Protein AF-0000000080778387 (afdb_homodimer)

Sequence (194 aa):
MKGVSMNTVRKNITLPENQNAVIERFVRNKGISFSEFLRIAAIEKIEREEKKELLEFLQENCEYVAEDEQKYFDNLGIDFSDTSDMKELDVDDVIQGMKGVSMNTVRKNITLPENQNAVIERFVRNKGISFSEFLRIAAIEKIEREEKKELLEFLQENCEYVAEDEQKYFDNLGIDFSDTSDMKELDVDDVIQG

Organism: Finegoldia magna (strain ATCC 29328 / DSM 20472 / WAL 2508) (NCBI:txid334413)

pLDDT: mean 78.4, std 20.72, range [31.89, 98.38]

Secondary structure (DSSP, 8-state):
-------EEEEEEEEEHHHHHHHHHHHHHHT--HHHHHHHHHHHHHHHHHHHHHHHHHHHHHHHHHHHHHHHHHHTT--TT-TTS-----HHHHHH-/-------EEEEEEEEEHHHHHHHHHHHHHHT--HHHHHHHHHHHHHHHHHHHHHHHHHHHHHHHHHHHHHHHHHHTT--TT-TTS-----HHHHHH-

Foldseek 3Di:
DPPPPPDDDDDDDDDDPVVVVVLVVVCVVVVHDSVVVVVVVVVVVVVVVVVVVVVVVVVVVVVVVVVVVVVVVVVVVPPCVVVVPVPPCDPVVVVVD/DPPPPPDDDDDDDDDDPVVVVVLVVVCVVVVHDSVVVVVVVVVVVVVVVVVVVVVVVVVVVVVVVVVVVVVVVVVVVPPCVVVVPVDPCDPVVVVVD

Structure (mmCIF, N/CA/C/O backbone):
data_AF-0000000080778387-model_v1
#
loop_
_entity.id
_entity.type
_entity.pdbx_description
1 polymer 'CopG family transcriptional regulator'
#
loop_
_atom_site.group_PDB
_atom_site.id
_atom_site.type_symbol
_atom_site.label_atom_id
_atom_site.label_alt_id
_atom_site.label_comp_id
_atom_site.label_asym_id
_atom_site.label_entity_id
_atom_site.label_seq_id
_atom_site.pdbx_PDB_ins_code
_atom_site.Cartn_x
_atom_site.Cartn_y
_atom_site.Cartn_z
_atom_site.occupancy
_atom_site.B_iso_or_equiv
_atom_site.auth_seq_id
_atom_site.auth_comp_id
_atom_site.auth_asym_id
_atom_site.auth_atom_id
_atom_site.pdbx_PDB_model_num
ATOM 1 N N . MET A 1 1 ? 26.672 -4.133 -23.156 1 31.89 1 MET A N 1
ATOM 2 C CA . MET A 1 1 ? 25.766 -4.152 -22 1 31.89 1 MET A CA 1
ATOM 3 C C . MET A 1 1 ? 24.766 -5.293 -22.109 1 31.89 1 MET A C 1
ATOM 5 O O . MET A 1 1 ? 23.938 -5.309 -23.016 1 31.89 1 MET A O 1
ATOM 9 N N . LYS A 1 2 ? 25.172 -6.582 -21.984 1 39.34 2 LYS A N 1
ATOM 10 C CA . LYS A 1 2 ? 24.438 -7.828 -22.172 1 39.34 2 LYS A CA 1
ATOM 11 C C . LYS A 1 2 ? 23.078 -7.77 -21.484 1 39.34 2 LYS A C 1
ATOM 13 O O . LYS A 1 2 ? 22.953 -7.219 -20.391 1 39.34 2 LYS A O 1
ATOM 18 N N . GLY A 1 3 ? 22.016 -7.652 -22.188 1 41.5 3 GLY A N 1
ATOM 19 C CA . GLY A 1 3 ? 20.656 -7.547 -21.688 1 41.5 3 GLY A CA 1
ATOM 20 C C . GLY A 1 3 ? 20.391 -8.453 -20.484 1 41.5 3 GLY A C 1
ATOM 21 O O . GLY A 1 3 ? 20.516 -9.672 -20.594 1 41.5 3 GLY A O 1
ATOM 22 N N . VAL A 1 4 ? 20.844 -8.234 -19.312 1 49.41 4 VAL A N 1
ATOM 23 C CA . VAL A 1 4 ? 20.719 -9.094 -18.141 1 49.41 4 VAL A CA 1
ATOM 24 C C . VAL A 1 4 ? 19.344 -9.75 -18.125 1 49.41 4 VAL A C 1
ATOM 26 O O . VAL A 1 4 ? 18.312 -9.07 -18.125 1 49.41 4 VAL A O 1
ATOM 29 N N . SER A 1 5 ? 19.172 -10.727 -18.875 1 53.97 5 SER A N 1
ATOM 30 C CA . SER A 1 5 ? 17.969 -11.562 -18.938 1 53.97 5 SER A CA 1
ATOM 31 C C . SER A 1 5 ? 17.344 -11.734 -17.562 1 53.97 5 SER A C 1
ATOM 33 O O . SER A 1 5 ? 18.016 -12.195 -16.625 1 53.97 5 SER A O 1
ATOM 35 N N . MET A 1 6 ? 16.531 -10.828 -17.141 1 67.19 6 MET A N 1
ATOM 36 C CA . MET A 1 6 ? 15.969 -10.914 -15.797 1 67.19 6 MET A CA 1
ATOM 37 C C . MET A 1 6 ? 15.312 -12.273 -15.57 1 67.19 6 MET A C 1
ATOM 39 O O . MET A 1 6 ? 14.375 -12.648 -16.281 1 67.19 6 MET A O 1
ATOM 43 N N . ASN A 1 7 ? 16.062 -13.25 -15.047 1 89.06 7 ASN A N 1
ATOM 44 C CA . ASN A 1 7 ? 15.516 -14.555 -14.68 1 89.06 7 ASN A CA 1
ATOM 45 C C . ASN A 1 7 ? 14.188 -14.414 -13.938 1 89.06 7 ASN A C 1
ATOM 47 O O . ASN A 1 7 ? 13.992 -13.469 -13.172 1 89.06 7 ASN A O 1
ATOM 51 N N . THR A 1 8 ? 13.203 -15.164 -14.484 1 93.25 8 THR A N 1
ATOM 52 C CA . THR A 1 8 ? 11.891 -15.148 -13.859 1 93.25 8 THR A CA 1
ATOM 53 C C . THR A 1 8 ? 11.602 -16.484 -13.172 1 93.25 8 THR A C 1
ATOM 55 O O . THR A 1 8 ? 12.258 -17.484 -13.453 1 93.25 8 THR A O 1
ATOM 58 N N . VAL A 1 9 ? 10.766 -16.438 -12.195 1 95.69 9 VAL A N 1
ATOM 59 C CA . VAL A 1 9 ? 10.289 -17.609 -11.484 1 95.69 9 VAL A CA 1
ATOM 60 C C . VAL A 1 9 ? 8.766 -17.688 -11.547 1 95.69 9 VAL A C 1
ATOM 62 O O . VAL A 1 9 ? 8.094 -16.641 -11.508 1 95.69 9 VAL A O 1
ATOM 65 N N . ARG A 1 10 ? 8.281 -18.875 -11.719 1 95.44 10 ARG A N 1
ATOM 66 C CA . ARG A 1 10 ? 6.84 -19.109 -11.695 1 95.44 10 ARG A CA 1
ATOM 67 C C . ARG A 1 10 ? 6.387 -19.594 -10.32 1 95.44 10 ARG A C 1
ATOM 69 O O . ARG A 1 10 ? 7.066 -20.391 -9.68 1 95.44 10 ARG A O 1
ATOM 76 N N . LYS A 1 11 ? 5.289 -19.016 -9.812 1 95.12 11 LYS A N 1
ATOM 77 C CA . LYS A 1 11 ? 4.707 -19.391 -8.523 1 95.12 11 LYS A CA 1
ATOM 78 C C . LYS A 1 11 ? 3.215 -19.672 -8.656 1 95.12 11 LYS A C 1
ATOM 80 O O . LYS A 1 11 ? 2.514 -19.016 -9.43 1 95.12 11 LYS A O 1
ATOM 85 N N . ASN A 1 12 ? 2.824 -20.703 -7.914 1 95.38 12 ASN A N 1
ATOM 86 C CA . ASN A 1 12 ? 1.396 -20.984 -7.777 1 95.38 12 ASN A CA 1
ATOM 87 C C . ASN A 1 12 ? 0.834 -20.391 -6.488 1 95.38 12 ASN A C 1
ATOM 89 O O . ASN A 1 12 ? 1.38 -20.625 -5.406 1 95.38 12 ASN A O 1
ATOM 93 N N . ILE A 1 13 ? -0.235 -19.625 -6.664 1 96.25 13 ILE A N 1
ATOM 94 C CA . ILE A 1 13 ? -0.841 -19.031 -5.477 1 96.25 13 ILE A CA 1
ATOM 95 C C . ILE A 1 13 ? -2.322 -19.406 -5.414 1 96.25 13 ILE A C 1
ATOM 97 O O . ILE A 1 13 ? -2.926 -19.75 -6.434 1 96.25 13 ILE A O 1
ATOM 101 N N . THR A 1 14 ? -2.828 -19.406 -4.238 1 95.94 14 THR A N 1
ATOM 102 C CA . THR A 1 14 ? -4.242 -19.656 -3.982 1 95.94 14 THR A CA 1
ATOM 103 C C . THR A 1 14 ? -4.902 -18.453 -3.328 1 95.94 14 THR A C 1
ATOM 105 O O . THR A 1 14 ? -4.375 -17.891 -2.363 1 95.94 14 THR A O 1
ATOM 108 N N . LEU A 1 15 ? -6.031 -18.047 -3.902 1 95.25 15 LEU A N 1
ATOM 109 C CA . LEU A 1 15 ? -6.777 -16.891 -3.414 1 95.25 15 LEU A CA 1
ATOM 110 C C . LEU A 1 15 ? -8.258 -17.219 -3.252 1 95.25 15 LEU A C 1
ATOM 112 O O . LEU A 1 15 ? -8.797 -18.031 -4.008 1 95.25 15 LEU A O 1
ATOM 116 N N . PRO A 1 16 ? -8.891 -16.656 -2.236 1 94.88 16 PRO A N 1
ATOM 117 C CA . PRO A 1 16 ? -10.352 -16.734 -2.236 1 94.88 16 PRO A CA 1
ATOM 118 C C . PRO A 1 16 ? -10.969 -16.172 -3.52 1 94.88 16 PRO A C 1
ATOM 120 O O . PRO A 1 16 ? -10.508 -15.164 -4.043 1 94.88 16 PRO A O 1
ATOM 123 N N . GLU A 1 17 ? -12.008 -16.828 -4.008 1 95.56 17 GLU A N 1
ATOM 124 C CA . GLU A 1 17 ? -12.633 -16.484 -5.285 1 95.56 17 GLU A CA 1
ATOM 125 C C . GLU A 1 17 ? -13.086 -15.023 -5.305 1 95.56 17 GLU A C 1
ATOM 127 O O . GLU A 1 17 ? -12.938 -14.336 -6.32 1 95.56 17 GLU A O 1
ATOM 132 N N . ASN A 1 18 ? -13.656 -14.578 -4.289 1 94.38 18 ASN A N 1
ATOM 133 C CA . ASN A 1 18 ? -14.18 -13.211 -4.238 1 94.38 18 ASN A CA 1
ATOM 134 C C . ASN A 1 18 ? -13.055 -12.188 -4.332 1 94.38 18 ASN A C 1
ATOM 136 O O . ASN A 1 18 ? -13.203 -11.156 -4.996 1 94.38 18 ASN A O 1
ATOM 140 N N . GLN A 1 19 ? -11.961 -12.453 -3.736 1 95.94 19 GLN A N 1
ATOM 141 C CA . GLN A 1 19 ? -10.836 -11.516 -3.787 1 95.94 19 GLN A CA 1
ATOM 142 C C . GLN A 1 19 ? -10.117 -11.594 -5.133 1 95.94 19 GLN A C 1
ATOM 144 O O . GLN A 1 19 ? -9.656 -10.578 -5.656 1 95.94 19 GLN A O 1
ATOM 149 N N . ASN A 1 20 ? -10.031 -12.797 -5.605 1 96.81 20 ASN A N 1
ATOM 150 C CA . ASN A 1 20 ? -9.523 -12.938 -6.965 1 96.81 20 ASN A CA 1
ATOM 151 C C . ASN A 1 20 ? -10.32 -12.094 -7.953 1 96.81 20 ASN A C 1
ATOM 153 O O . ASN A 1 20 ? -9.742 -11.422 -8.812 1 96.81 20 ASN A O 1
ATOM 157 N N . ALA A 1 21 ? -11.656 -12.156 -7.816 1 97 21 ALA A N 1
ATOM 158 C CA . ALA A 1 21 ? -12.531 -11.398 -8.711 1 97 21 ALA A CA 1
ATOM 159 C C . ALA A 1 21 ? -12.266 -9.906 -8.609 1 97 21 ALA A C 1
ATOM 161 O O . ALA A 1 21 ? -12.25 -9.195 -9.617 1 97 21 ALA A O 1
ATOM 162 N N . VAL A 1 22 ? -12.086 -9.414 -7.477 1 97.44 22 VAL A N 1
ATOM 163 C CA . VAL A 1 22 ? -11.812 -8 -7.238 1 97.44 22 VAL A CA 1
ATOM 164 C C . VAL A 1 22 ? -10.5 -7.609 -7.918 1 97.44 22 VAL A C 1
ATOM 166 O O . VAL A 1 22 ? -10.438 -6.59 -8.609 1 97.44 22 VAL A O 1
ATOM 169 N N . ILE A 1 23 ? -9.461 -8.414 -7.77 1 98.25 23 ILE A N 1
ATOM 170 C CA . ILE A 1 23 ? -8.148 -8.117 -8.328 1 98.25 23 ILE A CA 1
ATOM 171 C C . ILE A 1 23 ? -8.211 -8.172 -9.852 1 98.25 23 ILE A C 1
ATOM 173 O O . ILE A 1 23 ? -7.688 -7.285 -10.531 1 98.25 23 ILE A O 1
ATOM 177 N N . GLU A 1 24 ? -8.922 -9.18 -10.312 1 97.75 24 GLU A N 1
ATOM 178 C CA . GLU A 1 24 ? -9.047 -9.32 -11.758 1 97.75 24 GLU A CA 1
ATOM 179 C C . GLU A 1 24 ? -9.766 -8.117 -12.367 1 97.75 24 GLU A C 1
ATOM 181 O O . GLU A 1 24 ? -9.359 -7.621 -13.422 1 97.75 24 GLU A O 1
ATOM 186 N N . ARG A 1 25 ? -10.828 -7.703 -11.781 1 97.81 25 ARG A N 1
ATOM 187 C CA . ARG A 1 25 ? -11.555 -6.539 -12.273 1 97.81 25 ARG A CA 1
ATOM 188 C C . ARG A 1 25 ? -10.68 -5.297 -12.273 1 97.81 25 ARG A C 1
ATOM 190 O O . ARG A 1 25 ? -10.695 -4.516 -13.227 1 97.81 25 ARG A O 1
ATOM 197 N N . PHE A 1 26 ? -9.992 -5.168 -11.211 1 97.75 26 PHE A N 1
ATOM 198 C CA . PHE A 1 26 ? -9.141 -3.996 -11.062 1 97.75 26 PHE A CA 1
ATOM 199 C C . PHE A 1 26 ? -8.078 -3.967 -12.156 1 97.75 26 PHE A C 1
ATOM 201 O O . PHE A 1 26 ? -7.895 -2.947 -12.82 1 97.75 26 PHE A O 1
ATOM 208 N N . VAL A 1 27 ? -7.375 -5.098 -12.359 1 97.56 27 VAL A N 1
ATOM 209 C CA . VAL A 1 27 ? -6.262 -5.121 -13.305 1 97.56 27 VAL A CA 1
ATOM 210 C C . VAL A 1 27 ? -6.793 -4.977 -14.734 1 97.56 27 VAL A C 1
ATOM 212 O O . VAL A 1 27 ? -6.133 -4.379 -15.586 1 97.56 27 VAL A O 1
ATOM 215 N N . ARG A 1 28 ? -7.992 -5.543 -14.953 1 97.69 28 ARG A N 1
ATOM 216 C CA . ARG A 1 28 ? -8.625 -5.387 -16.25 1 97.69 28 ARG A CA 1
ATOM 217 C C . ARG A 1 28 ? -8.906 -3.918 -16.562 1 97.69 28 ARG A C 1
ATOM 219 O O . ARG A 1 28 ? -8.648 -3.441 -17.656 1 97.69 28 ARG A O 1
ATOM 226 N N . ASN A 1 29 ? -9.398 -3.225 -15.594 1 96.31 29 ASN A N 1
ATOM 227 C CA . ASN A 1 29 ? -9.734 -1.812 -15.734 1 96.31 29 ASN A CA 1
ATOM 228 C C . ASN A 1 29 ? -8.484 -0.958 -15.93 1 96.31 29 ASN A C 1
ATOM 230 O O . ASN A 1 29 ? -8.516 0.04 -16.656 1 96.31 29 ASN A O 1
ATOM 234 N N . LYS A 1 30 ? -7.383 -1.382 -15.336 1 95.56 30 LYS A N 1
ATOM 235 C CA . LYS A 1 30 ? -6.145 -0.607 -15.367 1 95.56 30 LYS A CA 1
ATOM 236 C C . LYS A 1 30 ? -5.285 -0.989 -16.562 1 95.56 30 LYS A C 1
ATOM 238 O O . LYS A 1 30 ? -4.352 -0.267 -16.922 1 95.56 30 LYS A O 1
ATOM 243 N N . GLY A 1 31 ? -5.527 -2.164 -17.203 1 96.25 31 GLY A N 1
ATOM 244 C CA . GLY A 1 31 ? -4.754 -2.625 -18.344 1 96.25 31 GLY A CA 1
ATOM 245 C C . GLY A 1 31 ? -3.395 -3.182 -17.969 1 96.25 31 GLY A C 1
ATOM 246 O O . GLY A 1 31 ? -2.414 -2.994 -18.688 1 96.25 31 GLY A O 1
ATOM 247 N N . ILE A 1 32 ? -3.252 -3.703 -16.875 1 95.31 32 ILE A N 1
ATOM 248 C CA . ILE A 1 32 ? -2.018 -4.328 -16.406 1 95.31 32 ILE A CA 1
ATOM 249 C C . ILE A 1 32 ? -2.256 -5.812 -16.141 1 95.31 32 ILE A C 1
ATOM 251 O O . ILE A 1 32 ? -3.395 -6.238 -15.953 1 95.31 32 ILE A O 1
ATOM 255 N N . SER A 1 33 ? -1.264 -6.57 -16.188 1 96.88 33 SER A N 1
ATOM 256 C CA . SER A 1 33 ? -1.427 -8.008 -15.984 1 96.88 33 SER A CA 1
ATOM 257 C C . SER A 1 33 ? -1.594 -8.344 -14.508 1 96.88 33 SER A C 1
ATOM 259 O O . SER A 1 33 ? -1.137 -7.598 -13.641 1 96.88 33 SER A O 1
ATOM 261 N N . PHE A 1 34 ? -2.164 -9.32 -14.242 1 97.56 34 PHE A N 1
ATOM 262 C CA . PHE A 1 34 ? -2.402 -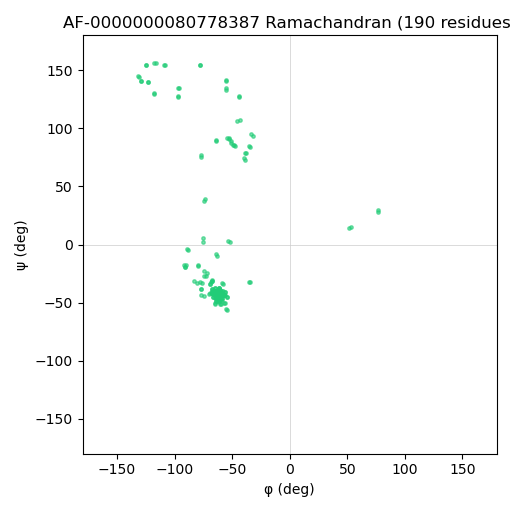9.836 -12.906 1 97.56 34 PHE A CA 1
ATOM 263 C C . PHE A 1 34 ? -1.088 -10.023 -12.156 1 97.56 34 PHE A C 1
ATOM 265 O O . PHE A 1 34 ? -0.93 -9.523 -11.039 1 97.56 34 PHE A O 1
ATOM 272 N N . SER A 1 35 ? -0.107 -10.68 -12.727 1 96.25 35 SER A N 1
ATOM 273 C CA . SER A 1 35 ? 1.195 -10.953 -12.125 1 96.25 35 SER A CA 1
ATOM 274 C C . SER A 1 35 ? 1.947 -9.664 -11.82 1 96.25 35 SER A C 1
ATOM 276 O O . SER A 1 35 ? 2.557 -9.539 -10.758 1 96.25 35 SER A O 1
ATOM 278 N N . GLU A 1 36 ? 1.898 -8.797 -12.781 1 96.06 36 GLU A N 1
ATOM 279 C CA . GLU A 1 36 ? 2.572 -7.516 -12.609 1 96.06 36 GLU A CA 1
ATOM 280 C C . GLU A 1 36 ? 1.968 -6.73 -11.453 1 96.06 36 GLU A C 1
ATOM 282 O O . GLU A 1 36 ? 2.693 -6.152 -10.641 1 96.06 36 GLU A O 1
ATOM 287 N N . PHE A 1 37 ? 0.646 -6.656 -11.344 1 98.06 37 PHE A N 1
ATOM 288 C CA . PHE A 1 37 ? -0.026 -5.922 -10.281 1 98.06 37 PHE A CA 1
ATOM 289 C C . PHE A 1 37 ? 0.336 -6.496 -8.914 1 98.06 37 PHE A C 1
ATOM 291 O O . PHE A 1 37 ? 0.65 -5.75 -7.984 1 98.06 37 PHE A O 1
ATOM 298 N N . LEU A 1 38 ? 0.243 -7.844 -8.812 1 98.38 38 LEU A N 1
ATOM 299 C CA . LEU A 1 38 ? 0.572 -8.469 -7.535 1 98.38 38 LEU A CA 1
ATOM 300 C C . LEU A 1 38 ? 2.004 -8.148 -7.121 1 98.38 38 LEU A C 1
ATOM 302 O O . LEU A 1 38 ? 2.264 -7.855 -5.953 1 98.38 38 LEU A O 1
ATOM 306 N N . ARG A 1 39 ? 2.928 -8.227 -8.086 1 96.75 39 ARG A N 1
ATOM 307 C CA . ARG A 1 39 ? 4.332 -7.93 -7.82 1 96.75 39 ARG A CA 1
ATOM 308 C C . ARG A 1 39 ? 4.5 -6.5 -7.312 1 96.75 39 ARG A C 1
ATOM 310 O O . ARG A 1 39 ? 5.137 -6.27 -6.285 1 96.75 39 ARG A O 1
ATOM 317 N N . ILE A 1 40 ? 3.887 -5.586 -7.988 1 96.94 40 ILE A N 1
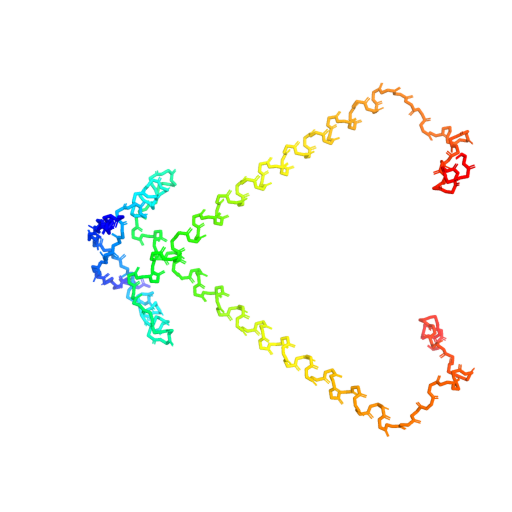ATOM 318 C CA . ILE A 1 40 ? 3.998 -4.176 -7.641 1 96.94 40 ILE A CA 1
ATOM 319 C C . ILE A 1 40 ? 3.393 -3.932 -6.262 1 96.94 40 ILE A C 1
ATOM 321 O O . ILE A 1 40 ? 3.998 -3.26 -5.422 1 96.94 40 ILE A O 1
ATOM 325 N N . ALA A 1 41 ? 2.193 -4.465 -6.074 1 98.12 41 ALA A N 1
ATOM 326 C CA . ALA A 1 41 ? 1.51 -4.297 -4.793 1 98.12 41 ALA A CA 1
ATOM 327 C C . ALA A 1 41 ? 2.359 -4.832 -3.643 1 98.12 41 ALA A C 1
ATOM 329 O O . ALA A 1 41 ? 2.48 -4.184 -2.6 1 98.12 41 ALA A O 1
ATOM 330 N N . ALA A 1 42 ? 2.932 -5.953 -3.865 1 98.31 42 ALA A N 1
ATOM 331 C CA . ALA A 1 42 ? 3.744 -6.598 -2.838 1 98.31 42 ALA A CA 1
ATOM 332 C C . ALA A 1 42 ? 4.98 -5.766 -2.514 1 98.31 42 ALA A C 1
ATOM 334 O O . ALA A 1 42 ? 5.27 -5.5 -1.344 1 98.31 42 ALA A O 1
ATOM 335 N N . ILE A 1 43 ? 5.719 -5.367 -3.52 1 97.94 43 ILE A N 1
ATOM 336 C CA . ILE A 1 43 ? 6.957 -4.617 -3.33 1 97.94 43 ILE A CA 1
ATOM 337 C C . ILE A 1 43 ? 6.656 -3.283 -2.654 1 97.94 43 ILE A C 1
ATOM 339 O O . ILE A 1 43 ? 7.359 -2.875 -1.729 1 97.94 43 ILE A O 1
ATOM 343 N N . GLU A 1 44 ? 5.598 -2.676 -3.104 1 96.81 44 GLU A N 1
ATOM 344 C CA . GLU A 1 44 ? 5.211 -1.406 -2.494 1 96.81 44 GLU A CA 1
ATOM 345 C C . GLU A 1 44 ? 4.863 -1.584 -1.021 1 96.81 44 GLU A C 1
ATOM 347 O O . GLU A 1 44 ? 5.195 -0.734 -0.191 1 96.81 44 GLU A O 1
ATOM 352 N N . LYS A 1 45 ? 4.105 -2.623 -0.729 1 98 45 LYS A N 1
ATOM 353 C CA . LYS A 1 45 ? 3.746 -2.873 0.664 1 98 45 LYS A CA 1
ATOM 354 C C . LYS A 1 45 ? 4.988 -3.104 1.519 1 98 45 LYS A C 1
ATOM 356 O O . LYS A 1 45 ? 5.082 -2.598 2.639 1 98 45 LYS A O 1
ATOM 361 N N . ILE A 1 46 ? 5.914 -3.836 0.989 1 97.88 46 ILE A N 1
ATOM 362 C CA . ILE A 1 46 ? 7.156 -4.094 1.712 1 97.88 46 ILE A CA 1
ATOM 363 C C . ILE A 1 46 ? 7.871 -2.775 1.997 1 97.88 46 ILE A C 1
ATOM 365 O O . ILE A 1 46 ? 8.281 -2.518 3.131 1 97.88 46 ILE A O 1
ATOM 369 N N . GLU A 1 47 ? 8.055 -1.962 0.992 1 96 47 GLU A N 1
ATOM 370 C CA . GLU A 1 47 ? 8.719 -0.673 1.14 1 96 47 GLU A CA 1
ATOM 371 C C . GLU A 1 47 ? 8.023 0.195 2.182 1 96 47 GLU A C 1
ATOM 373 O O . GLU A 1 47 ? 8.68 0.842 3 1 96 47 GLU A O 1
ATOM 378 N N . ARG A 1 48 ? 6.699 0.143 2.145 1 95.25 48 ARG A N 1
ATOM 379 C CA . ARG A 1 48 ? 5.922 0.934 3.094 1 95.25 48 ARG A CA 1
ATOM 380 C C . ARG A 1 48 ? 6.121 0.43 4.52 1 95.25 48 ARG A C 1
ATOM 382 O O . ARG A 1 48 ? 6.273 1.225 5.449 1 95.25 48 ARG A O 1
ATOM 389 N N . GLU A 1 49 ? 6.059 -0.848 4.656 1 94.44 49 GLU A N 1
ATOM 390 C CA . GLU A 1 49 ? 6.242 -1.426 5.984 1 94.44 49 GLU A CA 1
ATOM 391 C C . GLU A 1 49 ? 7.633 -1.126 6.531 1 94.44 49 GLU A C 1
ATOM 393 O O . GLU A 1 49 ? 7.793 -0.838 7.719 1 94.44 49 GLU A O 1
ATOM 398 N N . GLU A 1 50 ? 8.609 -1.19 5.707 1 92.62 50 GLU A N 1
ATOM 399 C CA . GLU A 1 50 ? 9.977 -0.894 6.125 1 92.62 50 GLU A CA 1
ATOM 400 C C . GLU A 1 50 ? 10.125 0.569 6.535 1 92.62 50 GLU A C 1
ATOM 402 O O . GLU A 1 50 ? 10.773 0.876 7.531 1 92.62 50 GLU A O 1
ATOM 407 N N . LYS A 1 51 ? 9.516 1.382 5.793 1 91.62 51 LYS A N 1
ATOM 408 C CA . LYS A 1 51 ? 9.539 2.805 6.117 1 91.62 51 LYS A CA 1
ATOM 409 C C . LYS A 1 51 ? 8.836 3.078 7.445 1 91.62 51 LYS A C 1
ATOM 411 O O . LYS A 1 51 ? 9.305 3.885 8.25 1 91.62 51 LYS A O 1
ATOM 416 N N . LYS A 1 52 ? 7.73 2.502 7.578 1 91.88 52 LYS A N 1
ATOM 417 C CA . LYS A 1 52 ? 6.984 2.66 8.82 1 91.88 52 LYS A CA 1
ATOM 418 C C . LYS A 1 52 ? 7.801 2.186 10.016 1 91.88 52 LYS A C 1
ATOM 420 O O . LYS A 1 52 ? 7.824 2.842 11.062 1 91.88 52 LYS A O 1
ATOM 425 N N . GLU A 1 53 ? 8.398 1.043 9.867 1 89.56 53 GLU A N 1
ATOM 426 C CA . GLU A 1 53 ? 9.234 0.504 10.938 1 89.56 53 GLU A CA 1
ATOM 427 C C . GLU A 1 53 ? 10.391 1.447 11.266 1 89.56 53 GLU A C 1
ATOM 429 O O . GLU A 1 53 ? 10.719 1.654 12.43 1 89.56 53 GLU A O 1
ATOM 434 N N . LEU A 1 54 ? 10.961 1.997 10.219 1 90.44 54 LEU A N 1
ATOM 435 C CA . LEU A 1 54 ? 12.047 2.955 10.414 1 90.44 54 LEU A CA 1
ATOM 436 C C . LEU A 1 54 ? 11.547 4.203 11.133 1 90.44 54 LEU A C 1
ATOM 438 O O . LEU A 1 54 ? 12.203 4.699 12.055 1 90.44 54 LEU A O 1
ATOM 442 N N . LEU A 1 55 ? 10.461 4.656 10.742 1 87.94 55 LEU A N 1
ATOM 443 C CA . LEU A 1 55 ? 9.867 5.836 11.367 1 87.94 55 LEU A CA 1
ATOM 444 C C . LEU A 1 55 ? 9.555 5.578 12.836 1 87.94 55 LEU A C 1
ATOM 446 O O . LEU A 1 55 ? 9.82 6.426 13.688 1 87.94 55 LEU A O 1
ATOM 450 N N . GLU A 1 56 ? 8.938 4.457 13.055 1 87.38 56 GLU A N 1
ATOM 451 C CA . GLU A 1 56 ? 8.641 4.078 14.43 1 87.38 56 GLU A CA 1
ATOM 452 C C . GLU A 1 56 ? 9.914 4 15.273 1 87.38 56 GLU A C 1
ATOM 454 O O . GLU A 1 56 ? 9.938 4.469 16.406 1 87.38 56 GLU A O 1
ATOM 459 N N . PHE A 1 57 ? 10.945 3.488 14.711 1 88.5 57 PHE A N 1
ATOM 460 C CA . PHE A 1 57 ? 12.234 3.402 15.383 1 88.5 57 PHE A CA 1
ATOM 461 C C . PHE A 1 57 ? 12.781 4.793 15.688 1 88.5 57 PHE A C 1
ATOM 463 O O . PHE A 1 57 ? 13.25 5.047 16.797 1 88.5 57 PHE A O 1
ATOM 470 N N . LEU A 1 58 ? 12.719 5.633 14.75 1 88.69 58 LEU A N 1
ATOM 471 C CA . LEU A 1 58 ? 13.211 6.996 14.906 1 88.69 58 LEU A CA 1
ATOM 472 C C . LEU A 1 58 ? 12.398 7.754 15.945 1 88.69 58 LEU A C 1
ATOM 474 O O . LEU A 1 58 ? 12.953 8.461 16.797 1 88.69 58 LEU A O 1
ATOM 478 N N . GLN A 1 59 ? 11.07 7.586 15.836 1 85.56 59 GLN A N 1
ATOM 479 C CA . GLN A 1 59 ? 10.188 8.266 16.781 1 85.56 59 GLN A CA 1
ATOM 480 C C . GLN A 1 59 ? 10.422 7.77 18.203 1 85.56 59 GLN A C 1
ATOM 482 O O . GLN A 1 59 ? 10.469 8.57 19.141 1 85.56 59 GLN A O 1
ATOM 487 N N . GLU A 1 60 ? 10.602 6.57 18.375 1 84.12 60 GLU A N 1
ATOM 488 C CA . GLU A 1 60 ? 10.859 5.988 19.688 1 84.12 60 GLU A CA 1
ATOM 489 C C . GLU A 1 60 ? 12.195 6.461 20.25 1 84.12 60 GLU A C 1
ATOM 491 O O . GLU A 1 60 ? 12.305 6.758 21.438 1 84.12 60 GLU A O 1
ATOM 496 N N . ASN A 1 61 ? 13.148 6.535 19.422 1 82.62 61 ASN A N 1
ATOM 497 C CA . ASN A 1 61 ? 14.484 6.93 19.875 1 82.62 61 ASN A CA 1
ATOM 498 C C . ASN A 1 61 ? 14.578 8.438 20.094 1 82.62 61 ASN A C 1
ATOM 500 O O . ASN A 1 61 ? 15.273 8.891 21 1 82.62 61 ASN A O 1
ATOM 504 N N . CYS A 1 62 ? 13.852 9.109 19.312 1 77.62 62 CYS A N 1
ATOM 505 C CA . CYS A 1 62 ? 13.805 10.555 19.516 1 77.62 62 CYS A CA 1
ATOM 506 C C . CYS A 1 62 ? 13.055 10.898 20.797 1 77.62 62 CYS A C 1
ATOM 508 O O . CYS A 1 62 ? 13.461 11.797 21.531 1 77.62 62 CYS A O 1
ATOM 510 N N . GLU A 1 63 ? 12 10.281 21.062 1 71.81 63 GLU A N 1
ATOM 511 C CA . GLU A 1 63 ? 11.266 10.469 22.312 1 71.81 63 GLU A CA 1
ATOM 512 C C . GLU A 1 63 ? 12.109 10.094 23.516 1 71.81 63 GLU A C 1
ATOM 514 O O . GLU A 1 63 ? 12.109 10.805 24.531 1 71.81 63 GLU A O 1
ATOM 519 N N . TYR A 1 64 ? 12.859 9.078 23.328 1 77.88 64 TYR A N 1
ATOM 520 C CA . TYR A 1 64 ? 13.742 8.633 24.391 1 77.88 64 TYR A CA 1
ATOM 521 C C . TYR A 1 64 ? 14.828 9.672 24.672 1 77.88 64 TYR A C 1
ATOM 523 O O . TYR A 1 64 ? 15.109 9.992 25.828 1 77.88 64 TYR A O 1
ATOM 531 N N . VAL A 1 65 ? 15.289 10.211 23.656 1 75.62 65 VAL A N 1
ATOM 532 C CA . VAL A 1 65 ? 16.312 11.234 23.781 1 75.62 65 VAL A CA 1
ATOM 533 C C . VAL A 1 65 ? 15.727 12.484 24.438 1 75.62 65 VAL A C 1
ATOM 535 O O . VAL A 1 65 ? 16.328 13.062 25.344 1 75.62 65 VAL A O 1
ATOM 538 N N . ALA A 1 66 ? 14.547 12.805 24.109 1 71.94 66 ALA A N 1
ATOM 539 C CA . ALA A 1 66 ? 13.875 13.977 24.672 1 71.94 66 ALA A CA 1
ATOM 540 C C . ALA A 1 66 ? 13.594 13.781 26.172 1 71.94 66 ALA A C 1
ATOM 542 O O . ALA A 1 66 ? 13.812 14.695 26.969 1 71.94 66 ALA A O 1
ATOM 543 N N . GLU A 1 67 ? 13.172 12.609 26.531 1 73.94 67 GLU A N 1
ATOM 544 C CA . GLU A 1 67 ? 12.906 12.312 27.938 1 73.94 67 GLU A CA 1
ATOM 545 C C . GLU A 1 67 ? 14.188 12.312 28.75 1 73.94 67 GLU A C 1
ATOM 547 O O . GLU A 1 67 ? 14.211 12.828 29.875 1 73.94 67 GLU A O 1
ATOM 552 N N . ASP A 1 68 ? 15.141 11.789 28.156 1 73.12 68 ASP A N 1
ATOM 553 C CA . ASP A 1 68 ? 16.438 11.75 28.844 1 73.12 68 ASP A CA 1
ATOM 554 C C . ASP A 1 68 ? 17.016 13.156 29 1 73.12 68 ASP A C 1
ATOM 556 O O . ASP A 1 68 ? 17.594 13.484 30.031 1 73.12 68 ASP A O 1
ATOM 560 N N . GLU A 1 69 ? 16.844 13.922 27.938 1 68.94 69 GLU A N 1
ATOM 561 C CA . GLU A 1 69 ? 17.297 15.312 28 1 68.94 69 GLU A CA 1
ATOM 562 C C . GLU A 1 69 ? 16.5 16.094 29.047 1 68.94 69 GLU A C 1
ATOM 564 O O . GLU A 1 69 ? 17.078 16.875 29.828 1 68.94 69 GLU A O 1
ATOM 569 N N . GLN A 1 70 ? 15.227 15.867 29.141 1 67.31 70 GLN A N 1
ATOM 570 C CA . GLN A 1 70 ? 14.391 16.547 30.125 1 67.31 70 GLN A CA 1
ATOM 571 C C . GLN A 1 70 ? 14.766 16.125 31.547 1 67.31 70 GLN A C 1
ATOM 573 O O . GLN A 1 70 ? 14.828 16.969 32.438 1 67.31 70 GLN A O 1
ATOM 578 N N . LYS A 1 71 ? 15.016 14.922 31.812 1 71.56 71 LYS A N 1
ATOM 579 C CA . LYS A 1 71 ? 15.461 14.422 33.125 1 71.56 71 LYS A CA 1
ATOM 580 C C . LYS A 1 71 ? 16.797 15.055 33.5 1 71.56 71 LYS A C 1
ATOM 582 O O . LYS A 1 71 ? 17.016 15.383 34.688 1 71.56 71 LYS A O 1
ATOM 587 N N . TYR A 1 72 ? 17.656 15.203 32.531 1 74.88 72 TYR A N 1
ATOM 588 C CA . TYR A 1 72 ? 18.938 15.867 32.75 1 74.88 72 TYR A CA 1
ATOM 589 C C . TYR A 1 72 ? 18.719 17.312 33.219 1 74.88 72 TYR A C 1
ATOM 591 O O . TYR A 1 72 ? 19.312 17.734 34.188 1 74.88 72 TYR A O 1
ATOM 599 N N . PHE A 1 73 ? 17.781 18.031 32.719 1 67.5 73 PHE A N 1
ATOM 600 C CA . PHE A 1 73 ? 17.469 19.422 33.062 1 67.5 73 PHE A CA 1
ATOM 601 C C . PHE A 1 73 ? 16.781 19.5 34.406 1 67.5 73 PHE A C 1
ATOM 603 O O . PHE A 1 73 ? 17.078 20.375 35.219 1 67.5 73 PHE A O 1
ATOM 610 N N . ASP A 1 74 ? 15.875 18.672 34.625 1 70.75 74 ASP A N 1
ATOM 611 C CA . ASP A 1 74 ? 15.195 18.625 35.906 1 70.75 74 ASP A CA 1
ATOM 612 C C . ASP A 1 74 ? 16.188 18.359 37.031 1 70.75 74 ASP A C 1
ATOM 614 O O . ASP A 1 74 ? 16.031 18.906 38.125 1 70.75 74 ASP A O 1
ATOM 618 N N . ASN A 1 75 ? 17.156 17.641 36.75 1 76.75 75 ASN A N 1
ATOM 619 C CA . ASN A 1 75 ? 18.172 17.297 37.75 1 76.75 75 ASN A CA 1
ATOM 620 C C . ASN A 1 75 ? 19.172 18.438 37.938 1 76.75 75 ASN A C 1
ATOM 622 O O . ASN A 1 75 ? 19.859 18.5 38.938 1 76.75 75 ASN A O 1
ATOM 626 N N . LEU A 1 76 ? 19.172 19.297 36.938 1 66.31 76 LEU A N 1
ATOM 627 C CA . LEU A 1 76 ? 20.047 20.453 37.094 1 66.31 76 LEU A CA 1
ATOM 628 C C . LEU A 1 76 ? 19.453 21.453 38.062 1 66.31 76 LEU A C 1
ATOM 630 O O . LEU A 1 76 ? 20.172 22.344 38.562 1 66.31 76 LEU A O 1
ATOM 634 N N . GLY A 1 77 ? 18.297 21.234 38.781 1 60.66 77 GLY A N 1
ATOM 635 C CA . GLY A 1 77 ? 17.719 22.078 39.812 1 60.66 77 GLY A CA 1
ATOM 636 C C . GLY A 1 77 ? 17.562 23.531 39.375 1 60.66 77 GLY A C 1
ATOM 637 O O . GLY A 1 77 ? 17.688 24.453 40.188 1 60.66 77 GLY A O 1
ATOM 638 N N . ILE A 1 78 ? 17.656 23.812 38.188 1 55.28 78 ILE A N 1
ATOM 639 C CA . ILE A 1 78 ? 17.5 25.203 37.781 1 55.28 78 ILE A CA 1
ATOM 640 C C . ILE A 1 78 ? 16.078 25.688 38.094 1 55.28 78 ILE A C 1
ATOM 642 O O . ILE A 1 78 ? 15.109 25.031 37.688 1 55.28 78 ILE A O 1
ATOM 646 N N . ASP A 1 79 ? 15.781 26.203 39.188 1 53.19 79 ASP A N 1
ATOM 647 C CA . ASP A 1 79 ? 14.539 26.859 39.562 1 53.19 79 ASP A CA 1
ATOM 648 C C . ASP A 1 79 ? 14.109 27.875 38.5 1 53.19 79 ASP A C 1
ATOM 650 O O . ASP A 1 79 ? 14.711 28.953 38.406 1 53.19 79 ASP A O 1
ATOM 654 N N . PHE A 1 80 ? 13.445 27.422 37.562 1 51.38 80 PHE A N 1
ATOM 655 C CA . PHE A 1 80 ? 12.938 28.328 36.531 1 51.38 80 PHE A CA 1
ATOM 656 C C . PHE A 1 80 ? 11.945 29.312 37.125 1 51.38 80 PHE A C 1
ATOM 658 O O . PHE A 1 80 ? 11.438 30.188 36.438 1 51.38 80 PHE A O 1
ATOM 665 N N . SER A 1 81 ? 11.531 29.188 38.312 1 52.62 81 SER A N 1
ATOM 666 C CA . SER A 1 81 ? 10.672 30.172 38.969 1 52.62 81 SER A CA 1
ATOM 667 C C . SER A 1 81 ? 11.367 31.516 39.094 1 52.62 81 SER A C 1
ATOM 669 O O . SER A 1 81 ? 10.711 32.562 39.281 1 52.62 81 SER A O 1
ATOM 671 N N . ASP A 1 82 ? 12.547 31.438 39.375 1 48.78 82 ASP A N 1
ATOM 672 C CA . ASP A 1 82 ? 13.195 32.75 39.406 1 48.78 82 ASP A CA 1
ATOM 673 C C . ASP A 1 82 ? 13.398 33.281 38 1 48.78 82 ASP A C 1
ATOM 675 O O . ASP A 1 82 ? 14.477 33.125 37.406 1 48.78 82 ASP A O 1
ATOM 679 N N . THR A 1 83 ? 12.453 33.062 37.188 1 48.66 83 THR A N 1
ATOM 680 C CA . THR A 1 83 ? 12.359 33.625 35.875 1 48.66 83 THR A CA 1
ATOM 681 C C . THR A 1 83 ? 12.477 35.156 35.938 1 48.66 83 THR A C 1
ATOM 683 O O . THR A 1 83 ? 12.266 35.844 34.938 1 48.66 83 THR A O 1
ATOM 686 N N . SER A 1 84 ? 12.688 35.656 37.094 1 48.5 84 SER A N 1
ATOM 687 C CA . SER A 1 84 ? 12.844 37.094 37.156 1 48.5 84 SER A CA 1
ATOM 688 C C . SER A 1 84 ? 13.953 37.562 36.219 1 48.5 84 SER A C 1
ATOM 690 O O . SER A 1 84 ? 13.82 38.625 35.594 1 48.5 84 SER A O 1
ATOM 692 N N . ASP A 1 85 ? 15.211 36.938 36.438 1 45.53 85 ASP A N 1
ATOM 693 C CA . ASP A 1 85 ? 16.297 37.469 35.625 1 45.53 85 ASP A CA 1
ATOM 694 C C . ASP A 1 85 ? 16.391 36.75 34.312 1 45.53 85 ASP A C 1
ATOM 696 O O . ASP A 1 85 ? 17.375 36.906 33.562 1 45.53 85 ASP A O 1
ATOM 700 N N . MET A 1 86 ? 15.641 35.75 34.062 1 48.03 86 MET A N 1
ATOM 701 C CA . MET A 1 86 ? 15.758 35.062 32.75 1 48.03 86 MET A CA 1
ATOM 702 C C . MET A 1 86 ? 15.07 35.875 31.672 1 48.03 86 MET A C 1
ATOM 704 O O . MET A 1 86 ? 13.836 35.906 31.594 1 48.03 86 MET A O 1
ATOM 708 N N . LYS A 1 87 ? 15.664 36.875 31.297 1 42.72 87 LYS A N 1
ATOM 709 C CA . LYS A 1 87 ? 15.258 37.656 30.125 1 42.72 87 LYS A CA 1
ATOM 710 C C . LYS A 1 87 ? 15.07 36.781 28.906 1 42.72 87 LYS A C 1
ATOM 712 O O . LYS A 1 87 ? 15.945 35.969 28.578 1 42.72 87 LYS A O 1
ATOM 717 N N . GLU A 1 88 ? 13.938 36.281 28.703 1 44.41 88 GLU A N 1
ATOM 718 C CA . GLU A 1 88 ? 13.672 35.656 27.406 1 44.41 88 GLU A CA 1
ATOM 719 C C . GLU A 1 88 ? 14.445 36.344 26.297 1 44.41 88 GLU A C 1
ATOM 721 O O . GLU A 1 88 ? 14.367 37.562 26.141 1 44.41 88 GLU A O 1
ATOM 726 N N . LEU A 1 89 ? 15.539 35.875 26 1 42.38 89 LEU A N 1
ATOM 727 C CA . LEU A 1 89 ? 16.188 36.406 24.812 1 42.38 89 LEU A CA 1
ATOM 728 C C . LEU A 1 89 ? 15.227 36.469 23.641 1 42.38 89 LEU A C 1
ATOM 730 O O . LEU A 1 89 ? 14.648 35.438 23.266 1 42.38 89 LEU A O 1
ATOM 734 N N . ASP A 1 90 ? 14.5 37.562 23.625 1 37.91 90 ASP A N 1
ATOM 735 C CA . ASP A 1 90 ? 13.703 37.781 22.422 1 37.91 90 ASP A CA 1
ATOM 736 C C . ASP A 1 90 ? 14.586 37.75 21.172 1 37.91 90 ASP A C 1
ATOM 738 O O . ASP A 1 90 ? 15.773 38.062 21.25 1 37.91 90 ASP A O 1
ATOM 742 N N . VAL A 1 91 ? 14.094 37.031 20.266 1 50.69 91 VAL A N 1
ATOM 743 C CA . VAL A 1 91 ? 14.766 37 18.969 1 50.69 91 VAL A CA 1
ATOM 744 C C . VAL A 1 91 ? 15.352 38.375 18.641 1 50.69 91 VAL A C 1
ATOM 746 O O . VAL A 1 91 ? 16.438 38.469 18.062 1 50.69 91 VAL A O 1
ATOM 749 N N . ASP A 1 92 ? 14.648 39.281 19.125 1 48.62 92 ASP A N 1
ATOM 750 C CA . ASP A 1 92 ? 15.125 40.625 18.828 1 48.62 92 ASP A CA 1
ATOM 751 C C . ASP A 1 92 ? 16.453 40.906 19.531 1 48.62 92 ASP A C 1
ATOM 753 O O . ASP A 1 92 ? 17.297 41.656 19.031 1 48.62 92 ASP A O 1
ATOM 757 N N . ASP A 1 93 ? 16.594 40.344 20.547 1 50.22 93 ASP A N 1
ATOM 758 C CA . ASP A 1 93 ? 17.812 40.594 21.312 1 50.22 93 ASP A CA 1
ATOM 759 C C . ASP A 1 93 ? 19.016 39.906 20.672 1 50.22 93 ASP A C 1
ATOM 761 O O . ASP A 1 93 ? 20.156 40.375 20.828 1 50.22 93 ASP A O 1
ATOM 765 N N . VAL A 1 94 ? 18.75 38.938 19.938 1 50.56 94 VAL A N 1
ATOM 766 C CA . VAL A 1 94 ? 19.828 38.281 19.219 1 50.56 94 VAL A CA 1
ATOM 767 C C . VAL A 1 94 ? 20.141 39.031 17.938 1 50.56 94 VAL A C 1
ATOM 769 O O . VAL A 1 94 ? 21.297 39.062 17.5 1 50.56 94 VAL A O 1
ATOM 772 N N . ILE A 1 95 ? 19.172 39.625 17.375 1 48 95 ILE A N 1
ATOM 773 C CA . ILE A 1 95 ? 19.438 40.406 16.172 1 48 95 ILE A CA 1
ATOM 774 C C . ILE A 1 95 ? 20.141 41.719 16.547 1 48 95 ILE A C 1
ATOM 776 O O . ILE A 1 95 ? 20.906 42.25 15.758 1 48 95 ILE A O 1
ATOM 780 N N . GLN A 1 96 ? 19.891 42.125 17.703 1 46.78 96 GLN A N 1
ATOM 781 C CA . GLN A 1 96 ? 20.438 43.438 17.984 1 46.78 96 GLN A CA 1
ATOM 782 C C . GLN A 1 96 ? 21.844 43.312 18.578 1 46.78 96 GLN A C 1
ATOM 784 O O . GLN A 1 96 ? 22.562 44.312 18.688 1 46.78 96 GLN A O 1
ATOM 789 N N . GLY A 1 97 ? 22.125 42.188 19.062 1 42.34 97 GLY A N 1
ATOM 790 C CA . GLY A 1 97 ? 23.469 42.188 19.609 1 42.34 97 GLY A CA 1
ATOM 791 C C . GLY A 1 97 ? 24.516 41.812 18.578 1 42.34 97 GLY A C 1
ATOM 792 O O . GLY A 1 97 ? 24.188 41.219 17.531 1 42.34 97 GLY A O 1
ATOM 793 N N . MET B 1 1 ? -25.391 -21.875 10.609 1 32.72 1 MET B N 1
ATOM 794 C CA . MET B 1 1 ? -24.578 -20.953 9.82 1 32.72 1 MET B CA 1
ATOM 795 C C . MET B 1 1 ? -23.531 -21.703 8.992 1 32.72 1 MET B C 1
ATOM 797 O O . MET B 1 1 ? -22.672 -22.375 9.547 1 32.72 1 MET B O 1
ATOM 801 N N . LYS B 1 2 ? -23.938 -22.453 7.93 1 39.19 2 LYS B N 1
ATOM 802 C CA . LYS B 1 2 ? -23.156 -23.328 7.074 1 39.19 2 LYS B CA 1
ATOM 803 C C . LYS B 1 2 ? -21.828 -22.688 6.695 1 39.19 2 LYS B C 1
ATOM 805 O O . LYS B 1 2 ? -21.75 -21.484 6.473 1 39.19 2 LYS B O 1
ATOM 810 N N . GLY B 1 3 ? -20.75 -23.125 7.215 1 41.5 3 GLY B N 1
ATOM 811 C CA . GLY B 1 3 ? -19.406 -22.594 6.992 1 41.5 3 GLY B CA 1
ATOM 812 C C . GLY B 1 3 ? -19.156 -22.203 5.555 1 41.5 3 GLY B C 1
ATOM 813 O O . GLY B 1 3 ? -19.25 -23.031 4.645 1 41.5 3 GLY B O 1
ATOM 814 N N . VAL B 1 4 ? -19.641 -21.156 4.992 1 48.97 4 VAL B N 1
ATOM 815 C CA . VAL B 1 4 ? -19.531 -20.75 3.596 1 48.97 4 VAL B CA 1
ATOM 816 C C . VAL B 1 4 ? -18.141 -21.078 3.076 1 48.97 4 VAL B C 1
ATOM 818 O O . VAL B 1 4 ? -17.125 -20.609 3.621 1 48.97 4 VAL B O 1
ATOM 821 N N . SER B 1 5 ? -17.891 -22.266 2.76 1 53.94 5 SER B N 1
ATOM 822 C CA . SER B 1 5 ? -16.672 -22.766 2.148 1 53.94 5 SER B CA 1
ATOM 823 C C . SER B 1 5 ? -16.062 -21.766 1.183 1 53.94 5 SER B C 1
ATOM 825 O O . SER B 1 5 ? -16.734 -21.328 0.235 1 53.94 5 SER B O 1
ATOM 827 N N . MET B 1 6 ? -15.297 -20.828 1.656 1 66.94 6 MET B N 1
ATOM 828 C CA . MET B 1 6 ? -14.766 -19.797 0.773 1 66.94 6 MET B CA 1
ATOM 829 C C . MET B 1 6 ? -14.055 -20.422 -0.425 1 66.94 6 MET B C 1
ATOM 831 O O . MET B 1 6 ? -13.078 -21.156 -0.261 1 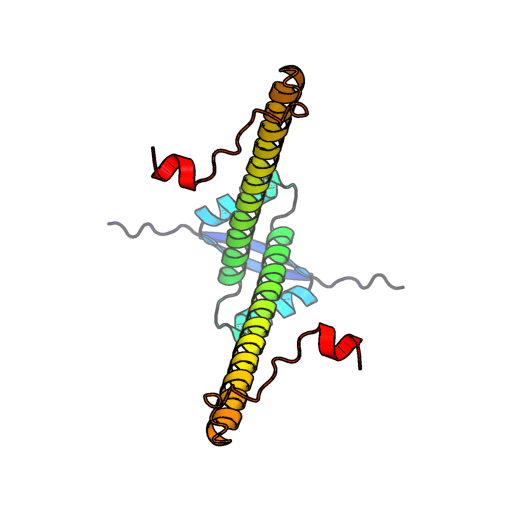66.94 6 MET B O 1
ATOM 835 N N . ASN B 1 7 ? -14.781 -20.656 -1.526 1 88.94 7 ASN B N 1
ATOM 836 C CA . ASN B 1 7 ? -14.188 -21.141 -2.77 1 88.94 7 ASN B CA 1
ATOM 837 C C . ASN B 1 7 ? -12.891 -20.406 -3.096 1 88.94 7 ASN B C 1
ATOM 839 O O . ASN B 1 7 ? -12.758 -19.203 -2.814 1 88.94 7 ASN B O 1
ATOM 843 N N . THR B 1 8 ? -11.859 -21.25 -3.311 1 93.25 8 THR B N 1
ATOM 844 C CA . THR B 1 8 ? -10.562 -20.688 -3.66 1 93.25 8 THR B CA 1
ATOM 845 C C . THR B 1 8 ? -10.234 -20.953 -5.125 1 93.25 8 THR B C 1
ATOM 847 O O . THR B 1 8 ? -10.844 -21.828 -5.754 1 93.25 8 THR B O 1
ATOM 850 N N . VAL B 1 9 ? -9.43 -20.125 -5.68 1 95.69 9 VAL B N 1
ATOM 851 C CA . VAL B 1 9 ? -8.914 -20.281 -7.035 1 95.69 9 VAL B CA 1
ATOM 852 C C . VAL B 1 9 ? -7.391 -20.297 -7.02 1 95.69 9 VAL B C 1
ATOM 854 O O . VAL B 1 9 ? -6.766 -19.594 -6.227 1 95.69 9 VAL B O 1
ATOM 857 N N . ARG B 1 10 ? -6.848 -21.156 -7.82 1 95.62 10 ARG B N 1
ATOM 858 C CA . ARG B 1 10 ? -5.398 -21.219 -7.988 1 95.62 10 ARG B CA 1
ATOM 859 C C . ARG B 1 10 ? -4.953 -20.422 -9.211 1 95.62 10 ARG B C 1
ATOM 861 O O . ARG B 1 10 ? -5.605 -20.453 -10.25 1 95.62 10 ARG B O 1
ATOM 868 N N . LYS B 1 11 ? -3.893 -19.625 -9.062 1 95.25 11 LYS B N 1
ATOM 869 C CA . LYS B 1 11 ? -3.32 -18.828 -10.133 1 95.25 11 LYS B CA 1
ATOM 870 C C . LYS B 1 11 ? -1.814 -19.047 -10.242 1 95.25 11 LYS B C 1
ATOM 872 O O . LYS B 1 11 ? -1.127 -19.203 -9.234 1 95.25 11 LYS B O 1
ATOM 877 N N . ASN B 1 12 ? -1.386 -19.094 -11.508 1 95.38 12 ASN B N 1
ATOM 878 C CA . ASN B 1 12 ? 0.049 -19.094 -11.773 1 95.38 12 ASN B CA 1
ATOM 879 C C . ASN B 1 12 ? 0.554 -17.688 -12.094 1 95.38 12 ASN B C 1
ATOM 881 O O . ASN B 1 12 ? -0.005 -17.016 -12.961 1 95.38 12 ASN B O 1
ATOM 885 N N . ILE B 1 13 ? 1.589 -17.297 -11.367 1 96.25 13 ILE B N 1
ATOM 886 C CA . ILE B 1 13 ? 2.145 -15.977 -11.625 1 96.25 13 ILE B CA 1
ATOM 887 C C . ILE B 1 13 ? 3.637 -16.094 -11.922 1 96.25 13 ILE B C 1
ATOM 889 O O . ILE B 1 13 ? 4.277 -17.078 -11.539 1 96.25 13 ILE B O 1
ATOM 893 N N . THR B 1 14 ? 4.105 -15.141 -12.648 1 95.88 14 THR B N 1
ATOM 894 C CA . THR B 1 14 ? 5.523 -15.031 -12.977 1 95.88 14 THR B CA 1
ATOM 895 C C . THR B 1 14 ? 6.117 -13.742 -12.414 1 95.88 14 THR B C 1
ATOM 897 O O . THR B 1 14 ? 5.539 -12.664 -12.578 1 95.88 14 THR B O 1
ATOM 900 N N . LEU B 1 15 ? 7.25 -13.898 -11.727 1 95.19 15 LEU B N 1
ATOM 901 C CA . LEU B 1 15 ? 7.934 -12.766 -11.109 1 95.19 15 LEU B CA 1
ATOM 902 C C . LEU B 1 15 ? 9.422 -12.789 -11.438 1 95.19 15 LEU B C 1
ATOM 904 O O . LEU B 1 15 ? 10.016 -13.859 -11.586 1 95.19 15 LEU B O 1
ATOM 908 N N . PRO B 1 16 ? 10 -11.609 -11.609 1 94.75 16 PRO B N 1
ATOM 909 C CA . PRO B 1 16 ? 11.469 -11.602 -11.641 1 94.75 16 PRO B CA 1
ATOM 910 C C . PRO B 1 16 ? 12.086 -12.234 -10.391 1 94.75 16 PRO B C 1
ATOM 912 O O . PRO B 1 16 ? 11.586 -12.031 -9.281 1 94.75 16 PRO B O 1
ATOM 915 N N . GLU B 1 17 ? 13.156 -12.969 -10.57 1 95.56 17 GLU B N 1
ATOM 916 C CA . GLU B 1 17 ? 13.797 -13.727 -9.5 1 95.56 17 GLU B CA 1
ATOM 917 C C . GLU B 1 17 ? 14.188 -12.812 -8.336 1 95.56 17 GLU B C 1
ATOM 919 O O . GLU B 1 17 ? 14.039 -13.195 -7.172 1 95.56 17 GLU B O 1
ATOM 924 N N . ASN B 1 18 ? 14.711 -11.719 -8.617 1 94.44 18 ASN B N 1
ATOM 925 C CA . ASN B 1 18 ? 15.172 -10.805 -7.57 1 94.44 18 ASN B CA 1
ATOM 926 C C . ASN B 1 18 ? 14.008 -10.289 -6.727 1 94.44 18 ASN B C 1
ATOM 928 O O . ASN B 1 18 ? 14.133 -10.172 -5.504 1 94.44 18 ASN B O 1
ATOM 932 N N . GLN B 1 19 ? 12.906 -10.039 -7.328 1 95.94 19 GLN B N 1
ATOM 933 C CA . GLN B 1 19 ? 11.742 -9.555 -6.59 1 95.94 19 GLN B CA 1
ATOM 934 C C . GLN B 1 19 ? 11.062 -10.688 -5.828 1 95.94 19 GLN B C 1
ATOM 936 O O . GLN B 1 19 ? 10.57 -10.484 -4.715 1 95.94 19 GLN B O 1
ATOM 941 N N . ASN B 1 20 ? 11.047 -11.812 -6.484 1 96.88 20 ASN B N 1
ATOM 942 C CA . ASN B 1 20 ? 10.578 -12.992 -5.754 1 96.88 20 ASN B CA 1
ATOM 943 C C . ASN B 1 20 ? 11.359 -13.203 -4.465 1 96.88 20 ASN B C 1
ATOM 945 O O . ASN B 1 20 ? 10.773 -13.477 -3.416 1 96.88 20 ASN B O 1
ATOM 949 N N . ALA B 1 21 ? 12.688 -13.07 -4.559 1 97 21 ALA B N 1
ATOM 950 C CA . ALA B 1 21 ? 13.547 -13.266 -3.396 1 97 21 ALA B CA 1
ATOM 951 C C . ALA B 1 21 ? 13.219 -12.266 -2.293 1 97 21 ALA B C 1
ATOM 953 O O . ALA B 1 21 ? 13.195 -12.617 -1.112 1 97 21 ALA B O 1
ATOM 954 N N . VAL B 1 22 ? 13 -11.078 -2.623 1 97.38 22 VAL B N 1
ATOM 955 C CA . VAL B 1 22 ? 12.656 -10.031 -1.672 1 97.38 22 VAL B CA 1
ATOM 956 C C . VAL B 1 22 ? 11.344 -10.375 -0.968 1 97.38 22 VAL B C 1
ATOM 958 O O . VAL B 1 22 ? 11.25 -10.297 0.259 1 97.38 22 VAL B O 1
ATOM 961 N N . ILE B 1 23 ? 10.328 -10.805 -1.702 1 98.25 23 ILE B N 1
ATOM 962 C CA . ILE B 1 23 ? 9.016 -11.125 -1.151 1 98.25 23 ILE B CA 1
ATOM 963 C C . ILE B 1 23 ? 9.117 -12.344 -0.239 1 98.25 23 ILE B C 1
ATOM 965 O O . ILE B 1 23 ? 8.562 -12.352 0.865 1 98.25 23 ILE B O 1
ATOM 969 N N . GLU B 1 24 ? 9.883 -13.297 -0.738 1 97.75 24 GLU B N 1
ATOM 970 C CA . GLU B 1 24 ? 10.047 -14.516 0.05 1 97.75 24 GLU B CA 1
ATOM 971 C C . GLU B 1 24 ? 10.719 -14.219 1.388 1 97.75 24 GLU B C 1
ATOM 973 O O . GLU B 1 24 ? 10.312 -14.75 2.424 1 97.75 24 GLU B O 1
ATOM 978 N N . ARG B 1 25 ? 11.758 -13.445 1.379 1 97.81 25 ARG B N 1
ATOM 979 C CA . ARG B 1 25 ? 12.445 -13.078 2.611 1 97.81 25 ARG B CA 1
ATOM 980 C C . ARG B 1 25 ? 11.516 -12.344 3.562 1 97.81 25 ARG B C 1
ATOM 982 O O . ARG B 1 25 ? 11.508 -12.609 4.766 1 97.81 25 ARG B O 1
ATOM 989 N N . PHE B 1 26 ? 10.797 -11.469 2.988 1 97.81 26 PHE B N 1
ATOM 990 C CA . PHE B 1 26 ? 9.891 -10.664 3.795 1 97.81 26 PHE B CA 1
ATOM 991 C C . PHE B 1 26 ? 8.844 -11.539 4.473 1 97.81 26 PHE B C 1
ATOM 993 O O . PHE B 1 26 ? 8.633 -11.438 5.68 1 97.81 26 PHE B O 1
ATOM 1000 N N . VAL B 1 27 ? 8.195 -12.445 3.709 1 97.56 27 VAL B N 1
ATOM 1001 C CA . VAL B 1 27 ? 7.105 -13.25 4.254 1 97.56 27 VAL B CA 1
ATOM 1002 C C . VAL B 1 27 ? 7.656 -14.25 5.266 1 97.56 27 VAL B C 1
ATOM 1004 O O . VAL B 1 27 ? 6.988 -14.57 6.25 1 97.56 27 VAL B O 1
ATOM 1007 N N . ARG B 1 28 ? 8.883 -14.719 4.98 1 97.62 28 ARG B N 1
ATOM 1008 C CA . ARG B 1 28 ? 9.531 -15.617 5.93 1 97.62 28 ARG B CA 1
ATOM 1009 C C . ARG B 1 28 ? 9.758 -14.93 7.27 1 97.62 28 ARG B C 1
ATOM 1011 O O . ARG B 1 28 ? 9.5 -15.516 8.328 1 97.62 28 ARG B O 1
ATOM 1018 N N . ASN B 1 29 ? 10.195 -13.719 7.227 1 96.31 29 ASN B N 1
ATOM 1019 C CA . ASN B 1 29 ? 10.469 -12.938 8.43 1 96.31 29 ASN B CA 1
ATOM 1020 C C . ASN B 1 29 ? 9.188 -12.617 9.188 1 96.31 29 ASN B C 1
ATOM 1022 O O . ASN B 1 29 ? 9.188 -12.562 10.422 1 96.31 29 ASN B O 1
ATOM 1026 N N . LYS B 1 30 ? 8.094 -12.477 8.469 1 95.62 30 LYS B N 1
ATOM 1027 C CA . LYS B 1 30 ? 6.824 -12.07 9.07 1 95.62 30 LYS B CA 1
ATOM 1028 C C . LYS B 1 30 ? 6.004 -13.281 9.492 1 95.62 30 LYS B C 1
ATOM 1030 O O . LYS B 1 30 ? 5.043 -13.156 10.258 1 95.62 30 LYS B O 1
ATOM 1035 N N . GLY B 1 31 ? 6.316 -14.5 8.969 1 96.38 31 GLY B N 1
ATOM 1036 C CA . GLY B 1 31 ? 5.582 -15.719 9.297 1 96.38 31 GLY B CA 1
ATOM 1037 C C . GLY B 1 31 ? 4.246 -15.82 8.594 1 96.38 31 GLY B C 1
ATOM 1038 O O . GLY B 1 31 ? 3.273 -16.312 9.164 1 96.38 31 GLY B O 1
ATOM 1039 N N . ILE B 1 32 ? 4.094 -15.273 7.516 1 95.38 32 ILE B N 1
ATOM 1040 C CA . ILE B 1 32 ? 2.881 -15.352 6.711 1 95.38 32 ILE B CA 1
ATOM 1041 C C . ILE B 1 32 ? 3.182 -16.062 5.391 1 95.38 32 ILE B C 1
ATOM 1043 O O . ILE B 1 32 ? 4.336 -16.125 4.965 1 95.38 32 ILE B O 1
ATOM 1047 N N . SER B 1 33 ? 2.234 -16.609 4.801 1 96.88 33 SER B N 1
ATOM 1048 C CA . SER B 1 33 ? 2.457 -17.328 3.555 1 96.88 33 SER B CA 1
ATOM 1049 C C . SER B 1 33 ? 2.609 -16.375 2.377 1 96.88 33 SER B C 1
ATOM 1051 O O . SER B 1 33 ? 2.105 -15.25 2.416 1 96.88 33 SER B O 1
ATOM 1053 N N . PHE B 1 34 ? 3.221 -16.766 1.467 1 97.56 34 PHE B N 1
ATOM 1054 C CA . PHE B 1 34 ? 3.451 -16.016 0.23 1 97.56 34 PHE B CA 1
ATOM 1055 C C . PHE B 1 34 ? 2.131 -15.609 -0.407 1 97.56 34 PHE B C 1
ATOM 1057 O O . PHE B 1 34 ? 1.925 -14.43 -0.711 1 97.56 34 PHE B O 1
ATOM 1064 N N . SER B 1 35 ? 1.194 -16.516 -0.595 1 96.31 35 SER B N 1
ATOM 1065 C CA . SER B 1 35 ? -0.108 -16.281 -1.21 1 96.31 35 SER B CA 1
ATO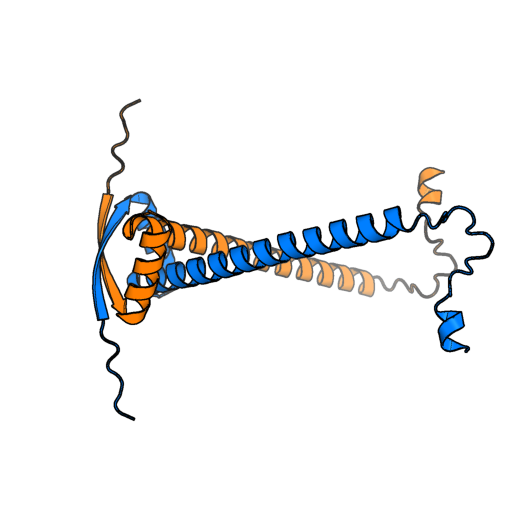M 1066 C C . SER B 1 35 ? -0.923 -15.266 -0.408 1 96.31 35 SER B C 1
ATOM 1068 O O . SER B 1 35 ? -1.563 -14.383 -0.981 1 96.31 35 SER B O 1
ATOM 1070 N N . GLU B 1 36 ? -0.893 -15.484 0.861 1 96.12 36 GLU B N 1
ATOM 1071 C CA . GLU B 1 36 ? -1.627 -14.578 1.741 1 96.12 36 GLU B CA 1
ATOM 1072 C C . GLU B 1 36 ? -1.08 -13.156 1.652 1 96.12 36 GLU B C 1
ATOM 1074 O O . GLU B 1 36 ? -1.847 -12.195 1.585 1 96.12 36 GLU B O 1
ATOM 1079 N N . PHE B 1 37 ? 0.24 -12.945 1.676 1 98.06 37 PHE B N 1
ATOM 1080 C CA . PHE B 1 37 ? 0.856 -11.633 1.603 1 98.06 37 PHE B CA 1
ATOM 1081 C C . PHE B 1 37 ? 0.491 -10.93 0.297 1 98.06 37 PHE B C 1
ATOM 1083 O O . PHE B 1 37 ? 0.126 -9.758 0.297 1 98.06 37 PHE B O 1
ATOM 1090 N N . LEU B 1 38 ? 0.622 -11.695 -0.814 1 98.38 38 LEU B N 1
ATOM 1091 C CA . LEU B 1 38 ? 0.293 -11.109 -2.107 1 98.38 38 LEU B CA 1
ATOM 1092 C C . LEU B 1 38 ? -1.16 -10.641 -2.139 1 98.38 38 LEU B C 1
ATOM 1094 O O . LEU B 1 38 ? -1.461 -9.562 -2.648 1 98.38 38 LEU B O 1
ATOM 1098 N N . ARG B 1 39 ? -2.049 -11.484 -1.634 1 96.81 39 ARG B N 1
ATOM 1099 C CA . ARG B 1 39 ? -3.469 -11.156 -1.59 1 96.81 39 ARG B CA 1
ATOM 1100 C C . ARG B 1 39 ? -3.711 -9.883 -0.79 1 96.81 39 ARG B C 1
ATOM 1102 O O . ARG B 1 39 ? -4.383 -8.961 -1.264 1 96.81 39 ARG B O 1
ATOM 1109 N N . ILE B 1 40 ? -3.129 -9.805 0.353 1 96.94 40 ILE B N 1
ATOM 1110 C CA . ILE B 1 40 ? -3.312 -8.664 1.243 1 96.94 40 ILE B CA 1
ATOM 1111 C C . ILE B 1 40 ? -2.75 -7.406 0.589 1 96.94 40 ILE B C 1
ATOM 1113 O O . ILE B 1 40 ? -3.4 -6.359 0.582 1 96.94 40 ILE B O 1
ATOM 1117 N N . ALA B 1 41 ? -1.522 -7.539 0.083 1 98.19 41 ALA B N 1
ATOM 1118 C CA . ALA B 1 41 ? -0.876 -6.402 -0.567 1 98.19 41 ALA B CA 1
ATOM 1119 C C . ALA B 1 41 ? -1.728 -5.871 -1.716 1 98.19 41 ALA B C 1
ATOM 1121 O O . ALA B 1 41 ? -1.899 -4.656 -1.861 1 98.19 41 ALA B O 1
ATOM 1122 N N . ALA B 1 42 ? -2.244 -6.77 -2.463 1 98.38 42 ALA B N 1
ATOM 1123 C CA . ALA B 1 42 ? -3.053 -6.402 -3.623 1 98.38 42 ALA B CA 1
ATOM 1124 C C . ALA B 1 42 ? -4.328 -5.684 -3.195 1 98.38 42 ALA B C 1
ATOM 1126 O O . ALA B 1 42 ? -4.656 -4.617 -3.717 1 98.38 42 ALA B O 1
ATOM 1127 N N . ILE B 1 43 ? -5.066 -6.262 -2.281 1 98 43 ILE B N 1
ATOM 1128 C CA . ILE B 1 43 ? -6.34 -5.707 -1.838 1 98 43 ILE B CA 1
ATOM 1129 C C . ILE B 1 43 ? -6.113 -4.336 -1.205 1 98 43 ILE B C 1
ATOM 1131 O O . ILE B 1 43 ? -6.855 -3.391 -1.476 1 98 43 ILE B O 1
ATOM 1135 N N . GLU B 1 44 ? -5.07 -4.262 -0.419 1 96.88 44 GLU B N 1
ATOM 1136 C CA . GLU B 1 44 ? -4.758 -2.98 0.207 1 96.88 44 GLU B CA 1
ATOM 1137 C C . GLU B 1 44 ? -4.434 -1.919 -0.839 1 96.88 44 GLU B C 1
ATOM 1139 O O . GLU B 1 44 ? -4.82 -0.757 -0.695 1 96.88 44 GLU B O 1
ATOM 1144 N N . LYS B 1 45 ? -3.637 -2.303 -1.818 1 98.06 45 LYS B N 1
ATOM 1145 C CA . LYS B 1 45 ? -3.299 -1.348 -2.869 1 98.06 45 LYS B CA 1
ATOM 1146 C C . LYS B 1 45 ? -4.547 -0.877 -3.607 1 98.06 45 LYS B C 1
ATOM 1148 O O . LYS B 1 45 ? -4.688 0.31 -3.91 1 98.06 45 LYS B O 1
ATOM 1153 N N . ILE B 1 46 ? -5.426 -1.79 -3.885 1 97.94 46 ILE B N 1
ATOM 1154 C CA . ILE B 1 46 ? -6.668 -1.438 -4.562 1 97.94 46 ILE B CA 1
ATOM 1155 C C . ILE B 1 46 ? -7.449 -0.431 -3.721 1 97.94 46 ILE B C 1
ATOM 1157 O O . ILE B 1 46 ? -7.898 0.597 -4.234 1 97.94 46 ILE B O 1
ATOM 1161 N N . GLU B 1 47 ? -7.648 -0.726 -2.469 1 96.12 47 GLU B N 1
ATOM 1162 C CA . GLU B 1 47 ? -8.375 0.16 -1.565 1 96.12 47 GLU B CA 1
ATOM 1163 C C . GLU B 1 47 ? -7.742 1.546 -1.519 1 96.12 47 GLU B C 1
ATOM 1165 O O . GLU B 1 47 ? -8.445 2.559 -1.535 1 96.12 47 GLU B O 1
ATOM 1170 N N . ARG B 1 48 ? -6.41 1.554 -1.504 1 95.25 48 ARG B N 1
ATOM 1171 C CA . ARG B 1 48 ? -5.691 2.822 -1.457 1 95.25 48 ARG B CA 1
ATOM 1172 C C . ARG B 1 48 ? -5.898 3.619 -2.74 1 95.25 48 ARG B C 1
ATOM 1174 O O . ARG B 1 48 ? -6.109 4.832 -2.695 1 95.25 48 ARG B O 1
ATOM 1181 N N . GLU B 1 49 ? -5.785 2.922 -3.826 1 94.31 49 GLU B N 1
ATOM 1182 C CA . GLU B 1 49 ? -5.973 3.596 -5.105 1 94.31 49 GLU B CA 1
ATOM 1183 C C . GLU B 1 49 ? -7.391 4.148 -5.234 1 94.31 49 GLU B C 1
ATOM 1185 O O . GLU B 1 49 ? -7.586 5.254 -5.754 1 94.31 49 GLU B O 1
ATOM 1190 N N . GLU B 1 50 ? -8.344 3.426 -4.805 1 92.88 50 GLU B N 1
ATOM 1191 C CA . GLU B 1 50 ? -9.734 3.875 -4.859 1 92.88 50 GLU B CA 1
ATOM 1192 C C . GLU B 1 50 ? -9.953 5.098 -3.971 1 92.88 50 GLU B C 1
ATOM 1194 O O . GLU B 1 50 ? -10.641 6.043 -4.363 1 92.88 50 GLU B O 1
ATOM 1199 N N . LYS B 1 51 ? -9.359 5.047 -2.865 1 91.75 51 LYS B N 1
ATOM 1200 C CA . LYS B 1 51 ? -9.453 6.184 -1.955 1 91.75 51 LYS B CA 1
ATOM 1201 C C . LYS B 1 51 ? -8.789 7.422 -2.549 1 91.75 51 LYS B C 1
ATOM 1203 O O . LYS B 1 51 ? -9.312 8.531 -2.428 1 91.75 51 LYS B O 1
ATOM 1208 N N . LYS B 1 52 ? -7.664 7.23 -3.061 1 91.81 52 LYS B N 1
ATOM 1209 C CA . LYS B 1 52 ? -6.949 8.336 -3.693 1 91.81 52 LYS B CA 1
ATOM 1210 C C . LYS B 1 52 ? -7.77 8.945 -4.828 1 91.81 52 LYS B C 1
ATOM 1212 O O . LYS B 1 52 ? -7.84 10.164 -4.965 1 91.81 52 LYS B O 1
ATOM 1217 N N . GLU B 1 53 ? -8.312 8.078 -5.637 1 89.75 53 GLU B N 1
ATOM 1218 C CA . GLU B 1 53 ? -9.148 8.547 -6.742 1 89.75 53 GLU B CA 1
ATOM 1219 C C . GLU B 1 53 ? -10.344 9.336 -6.234 1 89.75 53 GLU B C 1
ATOM 1221 O O . GLU B 1 53 ? -10.703 10.367 -6.805 1 89.75 53 GLU B O 1
ATOM 1226 N N . LEU B 1 54 ? -10.922 8.836 -5.176 1 90.62 54 LEU B N 1
ATOM 1227 C CA . LEU B 1 54 ? -12.055 9.531 -4.57 1 90.62 54 LEU B CA 1
ATOM 1228 C C . LEU B 1 54 ? -11.625 10.891 -4.023 1 90.62 54 LEU B C 1
ATOM 1230 O O . LEU B 1 54 ? -12.312 11.891 -4.227 1 90.62 54 LEU B O 1
ATOM 1234 N N . LEU B 1 55 ? -10.555 10.906 -3.4 1 88.19 55 LEU B N 1
ATOM 1235 C CA . LEU B 1 55 ? -10.031 12.148 -2.844 1 88.19 55 LEU B CA 1
ATOM 1236 C C . LEU B 1 55 ? -9.727 13.156 -3.951 1 88.19 55 LEU B C 1
ATOM 1238 O O . LEU B 1 55 ? -10.055 14.336 -3.828 1 88.19 55 LEU B O 1
ATOM 1242 N N . GLU B 1 56 ? -9.07 12.656 -4.945 1 87.75 56 GLU B N 1
ATOM 1243 C CA . GLU B 1 56 ? -8.773 13.516 -6.09 1 87.75 56 GLU B CA 1
ATOM 1244 C C . GLU B 1 56 ? -10.055 14.07 -6.707 1 87.75 56 GLU B C 1
ATOM 1246 O O . GLU B 1 56 ? -10.125 15.25 -7.047 1 87.75 56 GLU B O 1
ATOM 1251 N N . PHE B 1 57 ? -11.047 13.273 -6.781 1 88.94 57 PHE B N 1
ATOM 1252 C CA . PHE B 1 57 ? -12.344 13.688 -7.305 1 88.94 57 PHE B CA 1
ATOM 1253 C C . PHE B 1 57 ? -12.961 14.766 -6.422 1 88.94 57 PHE B C 1
ATOM 1255 O O . PHE B 1 57 ? -13.461 15.773 -6.922 1 88.94 57 PHE B O 1
ATOM 1262 N N . LEU B 1 58 ? -12.922 14.539 -5.191 1 88.88 58 LEU B N 1
ATOM 1263 C CA . LEU B 1 58 ? -13.484 15.484 -4.234 1 88.88 58 LEU B CA 1
ATOM 1264 C C . LEU B 1 58 ? -12.727 16.812 -4.266 1 88.88 58 LEU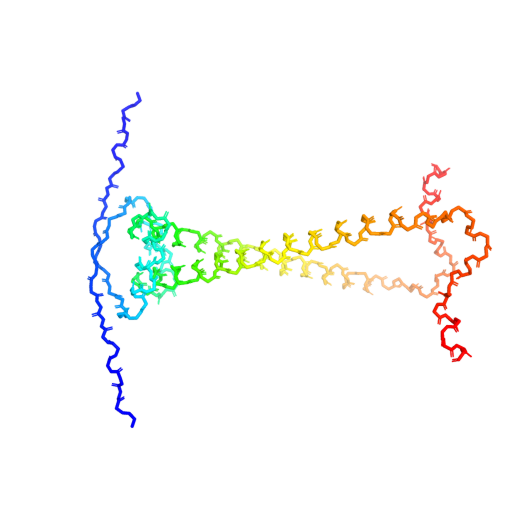 B C 1
ATOM 1266 O O . LEU B 1 58 ? -13.344 17.875 -4.262 1 88.88 58 LEU B O 1
ATOM 1270 N N . GLN B 1 59 ? -11.391 16.688 -4.273 1 85.69 59 GLN B N 1
ATOM 1271 C CA . GLN B 1 59 ? -10.562 17.891 -4.309 1 85.69 59 GLN B CA 1
ATOM 1272 C C . GLN B 1 59 ? -10.797 18.688 -5.586 1 85.69 59 GLN B C 1
ATOM 1274 O O . GLN B 1 59 ? -10.898 19.906 -5.547 1 85.69 59 GLN B O 1
ATOM 1279 N N . GLU B 1 60 ? -10.914 18.047 -6.66 1 84.62 60 GLU B N 1
ATOM 1280 C CA . GLU B 1 60 ? -11.172 18.703 -7.941 1 84.62 60 GLU B CA 1
ATOM 1281 C C . GLU B 1 60 ? -12.539 19.375 -7.957 1 84.62 60 GLU B C 1
ATOM 1283 O O . GLU B 1 60 ? -12.68 20.5 -8.469 1 84.62 60 GLU B O 1
ATOM 1288 N N . ASN B 1 61 ? -13.484 18.734 -7.418 1 82.75 61 ASN B N 1
ATOM 1289 C CA . ASN B 1 61 ? -14.836 19.266 -7.422 1 82.75 61 ASN B CA 1
ATOM 1290 C C . ASN B 1 61 ? -14.992 20.391 -6.398 1 82.75 61 ASN B C 1
ATOM 1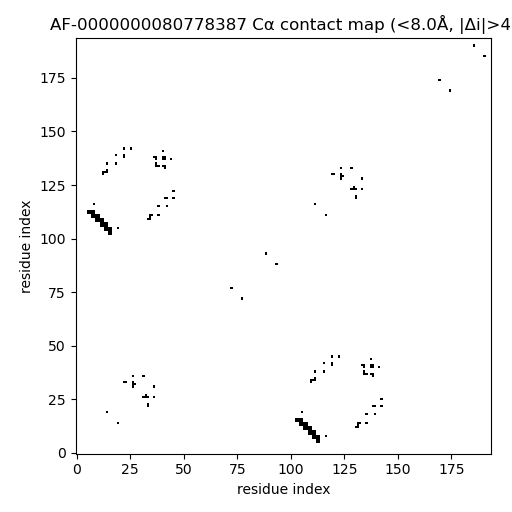292 O O . ASN B 1 61 ? -15.727 21.359 -6.641 1 82.75 61 ASN B O 1
ATOM 1296 N N . CYS B 1 62 ? -14.281 20.234 -5.359 1 78.62 62 CYS B N 1
ATOM 1297 C CA . CYS B 1 62 ? -14.297 21.312 -4.367 1 78.62 62 CYS B CA 1
ATOM 1298 C C . CYS B 1 62 ? -13.594 22.547 -4.895 1 78.62 62 CYS B C 1
ATOM 1300 O O . CYS B 1 62 ? -14.055 23.672 -4.676 1 78.62 62 CYS B O 1
ATOM 1302 N N . GLU B 1 63 ? -12.531 22.406 -5.531 1 73.12 63 GLU B N 1
ATOM 1303 C CA . GLU B 1 63 ? -11.828 23.516 -6.156 1 73.12 63 GLU B CA 1
ATOM 1304 C C . GLU B 1 63 ? -12.688 24.188 -7.227 1 73.12 63 GLU B C 1
ATOM 1306 O O . GLU B 1 63 ? -12.727 25.422 -7.312 1 73.12 63 GLU B O 1
ATOM 1311 N N . TYR B 1 64 ? -13.391 23.375 -7.906 1 79.31 64 TYR B N 1
ATOM 1312 C CA . TYR B 1 64 ? -14.281 23.891 -8.938 1 79.31 64 TYR B CA 1
ATOM 1313 C C . TYR B 1 64 ? -15.406 24.703 -8.32 1 79.31 64 TYR B C 1
ATOM 1315 O O . TYR B 1 64 ? -15.727 25.797 -8.805 1 79.31 64 TYR B O 1
ATOM 1323 N N . VAL B 1 65 ? -15.867 24.234 -7.289 1 77.62 65 VAL B N 1
ATOM 1324 C CA . VAL B 1 65 ? -16.938 24.938 -6.598 1 77.62 65 VAL B CA 1
ATOM 1325 C C . VAL B 1 65 ? -16.422 26.25 -6.02 1 77.62 65 VAL B C 1
ATOM 1327 O O . VAL B 1 65 ? -17.062 27.281 -6.152 1 77.62 65 VAL B O 1
ATOM 1330 N N . ALA B 1 66 ? -15.25 26.25 -5.535 1 72.69 66 ALA B N 1
ATOM 1331 C CA . ALA B 1 66 ? -14.641 27.453 -4.969 1 72.69 66 ALA B CA 1
ATOM 1332 C C . ALA B 1 66 ? -14.383 28.5 -6.051 1 72.69 66 ALA B C 1
ATOM 1334 O O . ALA B 1 66 ? -14.648 29.688 -5.848 1 72.69 66 ALA B O 1
ATOM 1335 N N . GLU B 1 67 ? -13.922 28.078 -7.176 1 74.81 67 GLU B N 1
ATOM 1336 C CA . GLU B 1 67 ? -13.672 28.984 -8.289 1 74.81 67 GLU B CA 1
ATOM 1337 C C . GLU B 1 67 ? -14.977 29.578 -8.82 1 74.81 67 GLU B C 1
ATOM 1339 O O . GLU B 1 67 ? -15.047 30.766 -9.125 1 74.81 67 GLU B O 1
ATOM 1344 N N . ASP B 1 68 ? -15.891 28.75 -8.898 1 73.88 68 ASP B N 1
ATOM 1345 C CA . ASP B 1 68 ? -17.188 29.203 -9.375 1 73.88 68 ASP B CA 1
ATOM 1346 C C . ASP B 1 68 ? -17.828 30.172 -8.391 1 73.88 68 ASP B C 1
ATOM 1348 O O . ASP B 1 68 ? -18.453 31.156 -8.797 1 73.88 68 ASP B O 1
ATOM 1352 N N . GLU B 1 69 ? -17.672 29.828 -7.117 1 69.69 69 GLU B N 1
ATOM 1353 C CA . GLU B 1 69 ? -18.188 30.734 -6.082 1 69.69 69 GLU B CA 1
ATOM 1354 C C . GLU B 1 69 ? -17.453 32.062 -6.109 1 69.69 69 GLU B C 1
ATOM 1356 O O . GLU B 1 69 ? -18.062 33.125 -6.008 1 69.69 69 GLU B O 1
ATOM 1361 N N . GLN B 1 70 ? -16.172 32.062 -6.301 1 67.62 70 GLN B N 1
ATOM 1362 C CA . GLN B 1 70 ? -15.375 33.281 -6.379 1 67.62 70 GLN B CA 1
ATOM 1363 C C . GLN B 1 70 ? -15.766 34.125 -7.598 1 67.62 70 GLN B C 1
ATOM 1365 O O . GLN B 1 70 ? -15.891 35.344 -7.508 1 67.62 70 GLN B O 1
ATOM 1370 N N . LYS B 1 71 ? -15.977 33.562 -8.727 1 72.88 71 LYS B N 1
ATOM 1371 C CA . LYS B 1 71 ? -16.438 34.25 -9.938 1 72.88 71 LYS B CA 1
ATOM 1372 C C . LYS B 1 71 ? -17.797 34.875 -9.719 1 72.88 71 LYS B C 1
ATOM 1374 O O . LYS B 1 71 ? -18.047 36 -10.195 1 72.88 71 LYS B O 1
ATOM 1379 N N . TYR B 1 72 ? -18.641 34.188 -9.016 1 75.94 72 TYR B N 1
ATOM 1380 C CA . TYR B 1 72 ? -19.953 34.719 -8.664 1 75.94 72 TYR B CA 1
ATOM 1381 C C . TYR B 1 72 ? -19.828 35.969 -7.82 1 75.94 72 TYR B C 1
ATOM 1383 O O . TYR B 1 72 ? -20.438 37 -8.125 1 75.94 72 TYR B O 1
ATOM 1391 N N . PHE B 1 73 ? -18.891 36.094 -6.91 1 67.5 73 PHE B N 1
ATOM 1392 C CA . PHE B 1 73 ? -18.672 37.25 -6.039 1 67.5 73 PHE B CA 1
ATOM 1393 C C . PHE B 1 73 ? -18 38.375 -6.805 1 67.5 73 PHE B C 1
ATOM 1395 O O . PHE B 1 73 ? -18.359 39.531 -6.625 1 67.5 73 PHE B O 1
ATOM 1402 N N . ASP B 1 74 ? -17.062 38.062 -7.559 1 71.62 74 ASP B N 1
ATOM 1403 C CA . ASP B 1 74 ? -16.406 39.062 -8.391 1 71.62 74 ASP B CA 1
ATOM 1404 C C . ASP B 1 74 ? -17.406 39.75 -9.32 1 71.62 74 ASP B C 1
ATOM 1406 O O . ASP B 1 74 ? -17.312 40.938 -9.578 1 71.62 74 ASP B O 1
ATOM 1410 N N . ASN B 1 75 ? -18.328 39 -9.719 1 77.19 75 ASN B N 1
ATOM 1411 C CA . ASN B 1 75 ? -19.344 39.531 -10.633 1 77.19 75 ASN B CA 1
ATOM 1412 C C . ASN B 1 75 ? -20.391 40.344 -9.898 1 77.19 75 ASN B C 1
ATOM 1414 O O . ASN B 1 75 ? -21.094 41.156 -10.5 1 77.19 75 ASN B O 1
ATOM 1418 N N . LEU B 1 76 ? -20.422 40.125 -8.617 1 67.44 76 LEU B N 1
ATOM 1419 C CA . LEU B 1 76 ? -21.344 40.938 -7.82 1 67.44 76 LEU B CA 1
ATOM 1420 C C . LEU B 1 76 ? -20.812 42.344 -7.625 1 67.44 76 LEU B C 1
ATOM 1422 O O . LEU B 1 76 ? -21.562 43.25 -7.238 1 67.44 76 LEU B O 1
ATOM 1426 N N . GLY B 1 77 ? -19.609 42.781 -8.195 1 62.34 77 GLY B N 1
ATOM 1427 C CA . GLY B 1 77 ? -19.078 44.125 -8.148 1 62.34 77 GLY B CA 1
ATOM 1428 C C . GLY B 1 77 ? -18.984 44.688 -6.734 1 62.34 77 GLY B C 1
ATOM 1429 O O . GLY B 1 77 ? -19.156 45.875 -6.523 1 62.34 77 GLY B O 1
ATOM 1430 N N . ILE B 1 78 ? -19.078 43.906 -5.801 1 55.78 78 ILE B N 1
ATOM 1431 C CA . ILE B 1 78 ? -19 44.438 -4.445 1 55.78 78 ILE B CA 1
ATOM 1432 C C . ILE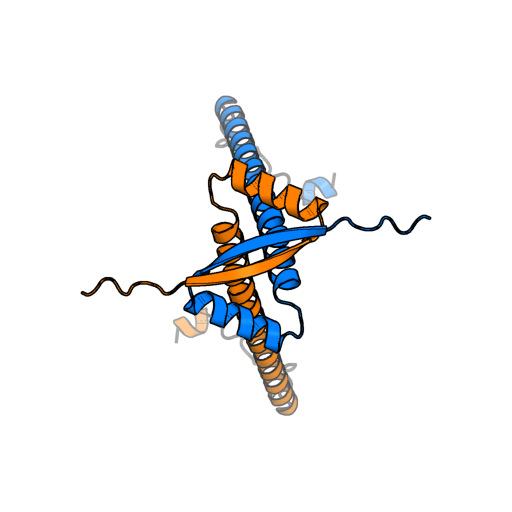 B 1 78 ? -17.625 45.031 -4.203 1 55.78 78 ILE B C 1
ATOM 1434 O O . ILE B 1 78 ? -16.609 44.375 -4.438 1 55.78 78 ILE B O 1
ATOM 1438 N N . ASP B 1 79 ? -17.375 46.25 -4.449 1 53.56 79 ASP B N 1
ATOM 1439 C CA . ASP B 1 79 ? -16.172 47 -4.102 1 53.56 79 ASP B CA 1
ATOM 1440 C C . ASP B 1 79 ? -15.812 46.812 -2.633 1 53.56 79 ASP B C 1
ATOM 1442 O O . ASP B 1 79 ? -16.484 47.375 -1.746 1 53.56 79 ASP B O 1
ATOM 1446 N N . PHE B 1 80 ? -15.133 45.812 -2.396 1 51.75 80 PHE B N 1
ATOM 1447 C CA . PHE B 1 80 ? -14.68 45.562 -1.031 1 51.75 80 PHE B CA 1
ATOM 1448 C C . PHE B 1 80 ? -13.742 46.688 -0.566 1 51.75 80 PHE B C 1
ATOM 1450 O O . PHE B 1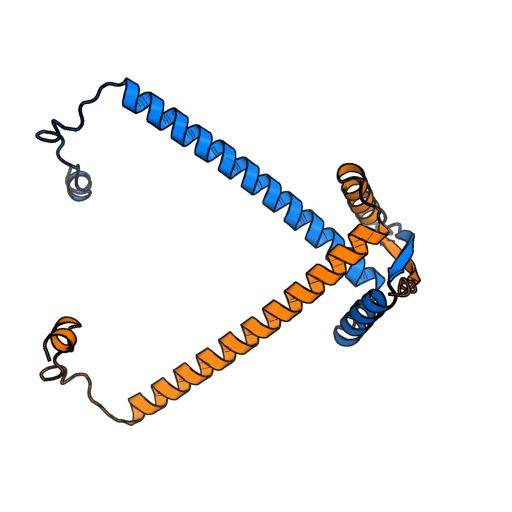 80 ? -13.273 46.656 0.574 1 51.75 80 PHE B O 1
ATOM 1457 N N . SER B 1 81 ? -13.312 47.562 -1.377 1 53.53 81 SER B N 1
ATOM 1458 C CA . SER B 1 81 ? -12.516 48.719 -0.965 1 53.53 81 SER B CA 1
ATOM 1459 C C . SER B 1 81 ? -13.289 49.594 0.012 1 53.53 81 SER B C 1
ATOM 1461 O O . SER B 1 81 ? -12.695 50.375 0.759 1 53.53 81 SER B O 1
ATOM 1463 N N . ASP B 1 82 ? -14.477 49.688 -0.291 1 49.22 82 ASP B N 1
ATOM 1464 C CA . ASP B 1 82 ? -15.203 50.5 0.699 1 49.22 82 ASP B CA 1
ATOM 1465 C C . ASP B 1 82 ? -15.422 49.688 1.983 1 49.22 82 ASP B C 1
ATOM 1467 O O . ASP B 1 82 ? -16.484 49.094 2.18 1 49.22 82 ASP B O 1
ATOM 1471 N N . THR B 1 83 ? -14.461 48.938 2.311 1 49.09 83 THR B N 1
ATOM 1472 C CA . THR B 1 83 ? -14.391 48.25 3.59 1 49.09 83 THR B CA 1
ATOM 1473 C C . THR B 1 83 ? -14.594 49.219 4.75 1 49.09 83 THR B C 1
ATOM 1475 O O . THR B 1 83 ? -14.414 48.875 5.91 1 49.09 83 THR B O 1
ATOM 1478 N N . SER B 1 84 ? -14.828 50.438 4.422 1 49.5 84 SER B N 1
ATOM 1479 C CA . SER B 1 84 ? -15.086 51.375 5.496 1 49.5 84 SER B CA 1
ATOM 1480 C C . SER B 1 84 ? -16.219 50.906 6.395 1 49.5 84 SER B C 1
ATOM 1482 O O . SER B 1 84 ? -16.172 51.094 7.613 1 49.5 84 SER B O 1
ATOM 1484 N N . ASP B 1 85 ? -17.422 50.656 5.699 1 46.19 85 ASP B N 1
ATOM 1485 C CA . ASP B 1 85 ? -18.547 50.281 6.559 1 46.19 85 ASP B CA 1
ATOM 1486 C C . ASP B 1 85 ? -18.609 48.781 6.785 1 46.19 85 ASP B C 1
ATOM 1488 O O . ASP B 1 85 ? -19.609 48.25 7.297 1 46.19 85 ASP B O 1
ATOM 1492 N N . MET B 1 86 ? -17.797 48 6.199 1 48.59 86 MET B N 1
ATOM 1493 C CA . MET B 1 86 ? -17.859 46.562 6.465 1 48.59 86 MET B CA 1
ATOM 1494 C C . MET B 1 86 ? -17.219 46.25 7.805 1 48.59 86 MET B C 1
ATOM 1496 O O . MET B 1 86 ? -15.984 46.281 7.93 1 48.59 86 MET B O 1
ATOM 1500 N N . LYS B 1 87 ? -17.875 46.5 8.773 1 43.22 87 LYS B N 1
ATOM 1501 C CA . LYS B 1 87 ? -17.5 46.094 10.117 1 43.22 87 LYS B CA 1
ATOM 1502 C C . LYS B 1 87 ? -17.25 44.562 10.172 1 43.22 87 LYS B C 1
ATOM 1504 O O . LYS B 1 87 ? -18.094 43.781 9.719 1 43.22 87 LYS B O 1
ATOM 1509 N N . GLU B 1 88 ? -16.094 44.188 9.984 1 44.66 88 GLU B N 1
ATOM 1510 C CA . GLU B 1 88 ? -15.789 42.781 10.297 1 44.66 88 GLU B CA 1
ATOM 1511 C C . GLU B 1 88 ? -16.609 42.312 11.484 1 44.66 88 GLU B C 1
ATOM 1513 O O . GLU B 1 88 ? -16.625 42.938 12.539 1 44.66 88 GLU B O 1
ATOM 1518 N N . LEU B 1 89 ? -17.672 41.719 11.211 1 42.62 89 LEU B N 1
ATOM 1519 C CA . LEU B 1 89 ? -18.359 41.125 12.328 1 42.62 89 LEU B CA 1
ATOM 1520 C C . LEU B 1 89 ? -17.422 40.25 13.148 1 42.62 89 LEU B C 1
ATOM 1522 O O . LEU B 1 89 ? -16.766 39.344 12.609 1 42.62 89 LEU B O 1
ATOM 1526 N N . ASP B 1 90 ? -16.781 40.938 14.07 1 38.5 90 ASP B N 1
ATOM 1527 C CA . ASP B 1 90 ? -16.016 40.156 15.031 1 38.5 90 ASP B CA 1
ATOM 1528 C C . ASP B 1 90 ? -16.906 39.125 15.727 1 38.5 90 ASP B C 1
ATOM 1530 O O . ASP B 1 90 ? -18.125 39.312 15.82 1 38.5 90 ASP B O 1
ATOM 1534 N N . VAL B 1 91 ? -16.359 37.969 15.789 1 51.22 91 VAL B N 1
ATOM 1535 C CA . VAL B 1 91 ? -17.031 36.906 16.516 1 51.22 91 VAL B CA 1
ATOM 1536 C C . VAL B 1 91 ? -17.766 37.469 17.719 1 51.22 91 VAL B C 1
ATOM 1538 O O . VAL B 1 91 ? -18.875 37.031 18.062 1 51.22 91 VAL B O 1
ATOM 1541 N N . ASP B 1 92 ? -17.156 38.469 18.188 1 49.19 92 ASP B N 1
ATOM 1542 C CA . ASP B 1 92 ? -17.766 39.062 19.375 1 49.19 92 ASP B CA 1
ATOM 1543 C C . ASP B 1 92 ? -19.094 39.719 19.031 1 49.19 92 ASP B C 1
ATOM 1545 O O . ASP B 1 92 ? -20.016 39.75 19.859 1 49.19 92 ASP B O 1
ATOM 1549 N N . ASP B 1 93 ? -19.188 40.188 17.969 1 50.72 93 ASP B N 1
ATOM 1550 C CA . ASP B 1 93 ? -20.422 40.875 17.578 1 50.72 93 ASP B CA 1
ATOM 1551 C C . ASP B 1 93 ? -21.562 39.875 17.359 1 50.72 93 ASP B C 1
ATOM 1553 O O . ASP B 1 93 ? -22.734 40.219 17.531 1 50.72 93 ASP B O 1
ATOM 1557 N N . VAL B 1 94 ? -21.219 38.688 17.062 1 50.59 94 VAL B N 1
ATOM 1558 C CA . VAL B 1 94 ? -22.234 37.656 16.922 1 50.59 94 VAL B CA 1
ATOM 1559 C C . VAL B 1 94 ? -22.656 37.125 18.281 1 50.59 94 VAL B C 1
ATOM 1561 O O . VAL B 1 94 ? -23.812 36.75 18.484 1 50.59 94 VAL B O 1
ATOM 1564 N N . ILE B 1 95 ? -21.766 37.094 19.188 1 48.06 95 ILE B N 1
ATOM 1565 C CA . ILE B 1 95 ? -22.125 36.656 20.516 1 48.06 95 ILE B CA 1
ATOM 1566 C C . ILE B 1 95 ? -22.969 37.719 21.219 1 48.06 95 ILE B C 1
ATOM 1568 O O . ILE B 1 95 ? -23.781 37.406 22.094 1 48.06 95 ILE B O 1
ATOM 1572 N N . GLN B 1 96 ? -22.766 38.875 20.828 1 47.12 96 GLN B N 1
ATOM 1573 C CA . GLN B 1 96 ? -23.453 39.906 21.625 1 47.12 96 GLN B CA 1
ATOM 1574 C C . GLN B 1 96 ? -24.828 40.219 21.062 1 47.12 96 GLN B C 1
ATOM 1576 O O . GLN B 1 96 ? -25.641 40.875 21.719 1 47.12 96 GLN B O 1
ATOM 1581 N N . GLY B 1 97 ? -25.031 39.875 19.859 1 42.59 97 GLY B N 1
ATOM 1582 C CA . GLY B 1 97 ? -26.375 40.188 19.406 1 42.59 97 GLY B CA 1
ATOM 1583 C C . GLY B 1 97 ? -27.359 39.062 19.609 1 42.59 97 GLY B C 1
ATOM 1584 O O . GLY B 1 97 ? -26.953 37.906 19.781 1 42.59 97 GLY B O 1
#

Solvent-accessible surface area (backbone atoms only — not comparable to full-atom values): 11131 Å² total; per-residue (Å²): 131,78,75,74,71,75,54,67,40,78,46,80,35,61,38,47,42,71,58,47,50,53,51,51,52,50,26,60,75,70,72,49,53,66,41,58,49,34,50,51,25,33,53,50,46,51,55,49,51,52,49,48,52,50,48,52,52,50,51,53,51,49,51,48,48,51,52,53,52,48,52,54,50,64,69,60,64,69,63,66,79,64,45,78,80,56,67,72,76,44,70,63,55,61,71,69,97,131,78,76,74,73,75,54,66,42,78,45,81,35,60,38,47,43,72,58,47,50,53,53,50,54,50,26,61,75,69,72,49,52,66,41,58,49,34,52,50,23,34,53,51,45,50,54,50,51,52,49,49,52,49,48,52,50,49,52,53,50,49,50,49,49,51,53,54,52,49,52,53,50,63,68,63,64,68,65,66,79,63,45,78,82,55,67,72,74,45,72,63,54,61,70,71,98

Radius of gyration: 29.81 Å; Cα contacts (8 Å, |Δi|>4): 107; chains: 2; bounding box: 52×75×62 Å